Protein AF-B7PU71-F1 (afdb_monomer)

Nearest PDB structures (foldseek):
  8byq-assembly1_5  TM=9.102E-01  e=7.439E-27  Homo sapiens
  8ebu-assembly1_F  TM=8.978E-01  e=8.920E-27  Homo sapiens
  6o9m-assembly1_4  TM=8.439E-01  e=8.874E-24  Homo sapiens
  5iy6-assembly1_3  TM=9.246E-01  e=1.826E-20  Homo sapiens
  8umi-assembly1_4  TM=8.341E-01  e=2.780E-18  Saccharomyces cerevisiae

Secondary structure (DSSP, 8-state):
------EEEEEEEE----HHHHHS-TTHHHHHHHHHHHHHHHHHHH-TT-EEEEEEE-SS-EEEEESPPTT-------TTS--HHHHHHHHHHHHHHHHHHHT--TTS--PPP-HHHHHHHHHHHHHHHHHHTTTT--PEEEEEEEE-SPPPGGGHHHHHHHHHHHHHTT-EEEEEESSS--HHHHHHHHHHT--EEE-S-GGGHHHHIIIIISS-TTTTTTS-----------PPPTT-S---------TT----SS--SB-TTT-PBP---SPPPSTT-----------

Foldseek 3Di:
DPPDQAAEEEEEEELQPDVCQVPPDDCLVVLLLVLVLVLQVVLCVVHVSYHYWYWYWYLVDIGTLPPDDPPDPPVPPDPDPDDPVSVVSSCSSVVVSVVVVVPDDPPDDRGDTVVLRNLVVLLVVLVVVCVVCVPPHRHQYEYEYEDADEDDPVCLVSLVVSLVSCLVVLYAYEYEYEPDDYPSVVVSNVSSVYYYDYDPDSNCVSVCSCPRVSDPPVCCVVVPPPPPDDDDPDDDDPPDPDDADDADQDPVRDGDRDDDQADPVPRDGDDDPDDDDPPPPDPDDPDPDDD

Mean predicted aligned error: 13.44 Å

pLDDT: mean 71.97, std 18.99, range [30.05, 94.25]

Organism: Ixodes scapularis (NCBI:txid6945)

Structure (mmCIF, N/CA/C/O backbone):
data_AF-B7PU71-F1
#
_entry.id   AF-B7PU71-F1
#
loop_
_atom_site.group_PDB
_atom_site.id
_atom_site.type_symbol
_atom_site.label_atom_id
_atom_site.label_alt_id
_atom_site.label_comp_id
_atom_site.label_asym_id
_atom_site.label_entity_id
_atom_site.label_seq_id
_atom_site.pdbx_PDB_ins_code
_atom_site.Cartn_x
_atom_site.Cartn_y
_atom_site.Cartn_z
_atom_site.occupancy
_atom_site.B_iso_or_equiv
_atom_site.auth_seq_id
_atom_site.auth_comp_id
_atom_site.auth_asym_id
_atom_site.auth_atom_id
_atom_site.pdbx_PDB_model_num
ATOM 1 N N . LEU A 1 1 ? -18.606 -19.167 16.887 1.00 30.05 1 LEU A N 1
ATOM 2 C CA . LEU A 1 1 ? -18.281 -18.138 17.890 1.00 30.05 1 LEU A CA 1
ATOM 3 C C . LEU A 1 1 ? -16.761 -18.015 18.020 1.00 30.05 1 LEU A C 1
ATOM 5 O O . LEU A 1 1 ? -16.179 -18.426 19.012 1.00 30.05 1 LEU A O 1
ATOM 9 N N . ALA A 1 2 ? -16.106 -17.531 16.964 1.00 40.16 2 ALA A N 1
ATOM 10 C CA . ALA A 1 2 ? -14.749 -16.979 17.017 1.00 40.16 2 ALA A CA 1
ATOM 11 C C . ALA A 1 2 ? -14.900 -15.544 16.490 1.00 40.16 2 ALA A C 1
ATOM 13 O O . ALA A 1 2 ? -14.588 -15.238 15.340 1.00 40.16 2 ALA A O 1
ATOM 14 N N . GLU A 1 3 ? -15.593 -14.765 17.312 1.00 45.53 3 GLU A N 1
ATOM 15 C CA . GLU A 1 3 ? -16.086 -13.395 17.144 1.00 45.53 3 GLU A CA 1
ATOM 16 C C . GLU A 1 3 ? -15.257 -12.613 18.179 1.00 45.53 3 GLU A C 1
ATOM 18 O O . GLU A 1 3 ? -15.346 -12.936 19.356 1.00 45.53 3 GLU A O 1
ATOM 23 N N . ASP A 1 4 ? -14.277 -11.755 17.909 1.00 53.31 4 ASP A N 1
ATOM 24 C CA . ASP A 1 4 ? -13.972 -10.881 16.787 1.00 53.31 4 ASP A CA 1
ATOM 25 C C . ASP A 1 4 ? -12.445 -10.802 16.598 1.00 53.31 4 ASP A C 1
ATOM 27 O O . ASP A 1 4 ? -11.742 -10.081 17.310 1.00 53.31 4 ASP A O 1
ATOM 31 N N . GLU A 1 5 ? -11.887 -11.526 15.626 1.00 70.38 5 GLU A N 1
ATOM 32 C CA . GLU A 1 5 ? -10.519 -11.234 15.181 1.00 70.38 5 GLU A CA 1
ATOM 33 C C . GLU A 1 5 ? -10.564 -9.988 14.291 1.00 70.38 5 GLU A C 1
ATOM 35 O O . GLU A 1 5 ? -10.873 -10.076 13.100 1.00 70.38 5 GLU A O 1
ATOM 40 N N . GLY A 1 6 ? -10.290 -8.821 14.880 1.00 74.62 6 GLY A N 1
ATOM 41 C CA . GLY A 1 6 ? -10.111 -7.581 14.129 1.00 74.62 6 GLY A CA 1
ATOM 42 C C . GLY A 1 6 ? -9.010 -7.726 13.075 1.00 74.62 6 GLY A C 1
ATOM 43 O O . GLY A 1 6 ? -8.022 -8.441 13.271 1.00 74.62 6 GLY A O 1
ATOM 44 N N . SER A 1 7 ? -9.174 -7.049 11.942 1.00 86.69 7 SER A N 1
ATOM 45 C CA . SER A 1 7 ? -8.177 -7.007 10.871 1.00 86.69 7 SER A CA 1
ATOM 46 C C . SER A 1 7 ? -7.601 -5.604 10.703 1.00 86.69 7 SER A C 1
ATOM 48 O O . SER A 1 7 ? -8.290 -4.609 10.899 1.00 86.69 7 SER A O 1
ATOM 50 N N . LEU A 1 8 ? -6.310 -5.529 10.390 1.00 89.94 8 LEU A N 1
ATOM 51 C CA . LEU A 1 8 ? -5.602 -4.291 10.098 1.00 89.94 8 LEU A CA 1
ATOM 52 C C . LEU A 1 8 ? -5.327 -4.228 8.599 1.00 89.94 8 LEU A C 1
ATOM 54 O O . LEU A 1 8 ? -4.569 -5.046 8.072 1.00 89.94 8 LEU A O 1
ATOM 58 N N . LEU A 1 9 ? -5.905 -3.235 7.934 1.00 91.44 9 LEU A N 1
ATOM 59 C CA . LEU A 1 9 ? -5.596 -2.905 6.551 1.00 91.44 9 LEU A CA 1
ATOM 60 C C . LEU A 1 9 ? -4.663 -1.695 6.510 1.00 91.44 9 LEU A C 1
ATOM 62 O O . LEU A 1 9 ? -4.994 -0.627 7.022 1.00 91.44 9 LEU A O 1
ATOM 66 N N . VAL A 1 10 ? -3.508 -1.855 5.869 1.00 93.88 10 VAL A N 1
ATOM 67 C CA . VAL A 1 10 ? -2.616 -0.739 5.547 1.00 93.88 10 VAL A CA 1
ATOM 68 C C . VAL A 1 10 ? -2.674 -0.483 4.047 1.00 93.88 10 VAL A C 1
ATOM 70 O O . VAL A 1 10 ? -2.210 -1.309 3.265 1.00 93.88 10 VAL A O 1
ATOM 73 N N . ALA A 1 11 ? -3.253 0.641 3.638 1.00 93.19 11 ALA A N 1
ATOM 74 C CA . ALA A 1 11 ? -3.316 1.060 2.244 1.00 93.19 11 ALA A CA 1
ATOM 75 C C . ALA A 1 11 ? -2.151 2.004 1.927 1.00 93.19 11 ALA A C 1
ATOM 77 O O . ALA A 1 11 ? -1.975 3.031 2.578 1.00 93.19 11 ALA A O 1
ATOM 78 N N . ILE A 1 12 ? -1.357 1.656 0.921 1.00 92.69 12 ILE A N 1
ATOM 79 C CA . ILE A 1 12 ? -0.269 2.475 0.398 1.00 92.69 12 ILE A CA 1
ATOM 80 C C . ILE A 1 12 ? -0.724 3.040 -0.941 1.00 92.69 12 ILE A C 1
ATOM 82 O O . ILE A 1 12 ? -1.009 2.285 -1.870 1.00 92.69 12 ILE A O 1
ATOM 86 N N . ILE A 1 13 ? -0.794 4.364 -1.024 1.00 89.81 13 ILE A N 1
ATOM 87 C CA . ILE A 1 13 ? -1.211 5.102 -2.212 1.00 89.81 13 ILE A CA 1
ATOM 88 C C . ILE A 1 13 ? 0.036 5.715 -2.839 1.00 89.81 13 ILE A C 1
ATOM 90 O O . ILE A 1 13 ? 0.696 6.556 -2.233 1.00 89.81 13 ILE A O 1
ATOM 94 N N . ASP A 1 14 ? 0.365 5.289 -4.048 1.00 87.69 14 ASP A N 1
ATOM 95 C CA . ASP A 1 14 ? 1.362 5.956 -4.875 1.00 87.69 14 ASP A CA 1
ATOM 96 C C . ASP A 1 14 ? 0.772 7.255 -5.431 1.00 87.69 14 ASP A C 1
ATOM 98 O O . ASP A 1 14 ? -0.183 7.228 -6.211 1.00 87.69 14 ASP A O 1
ATOM 102 N N . THR A 1 15 ? 1.304 8.393 -4.987 1.00 80.44 15 THR A N 1
ATOM 103 C CA . THR A 1 15 ? 0.840 9.723 -5.404 1.00 80.44 15 THR A CA 1
ATOM 104 C C . THR A 1 15 ? 1.738 10.343 -6.464 1.00 80.44 15 THR A C 1
ATOM 106 O O . THR A 1 15 ? 1.575 11.522 -6.764 1.00 80.44 15 THR A O 1
ATOM 109 N N . ASN A 1 16 ? 2.702 9.596 -7.010 1.00 76.19 16 ASN A N 1
ATOM 110 C CA . ASN A 1 16 ? 3.576 10.120 -8.048 1.00 76.19 16 ASN A CA 1
ATOM 111 C C . ASN A 1 16 ? 2.740 10.515 -9.283 1.00 76.19 16 ASN A C 1
ATOM 113 O O . ASN A 1 16 ? 2.027 9.655 -9.823 1.00 76.19 16 ASN A O 1
ATOM 117 N N . PRO A 1 17 ? 2.790 11.779 -9.742 1.00 58.44 17 PRO A N 1
ATOM 118 C CA . PRO A 1 17 ? 2.075 12.208 -10.934 1.00 58.44 17 PRO A CA 1
ATOM 119 C C . PRO A 1 17 ? 2.645 11.503 -12.170 1.00 58.44 17 PRO A C 1
ATOM 121 O O . PRO A 1 17 ? 3.603 11.954 -12.794 1.00 58.44 17 PRO A O 1
ATOM 124 N N . CYS A 1 18 ? 2.048 10.382 -12.571 1.00 57.41 18 CYS A N 1
ATOM 125 C CA . CYS A 1 18 ? 2.309 9.838 -13.897 1.00 57.41 18 CYS A CA 1
ATOM 126 C C . CYS A 1 18 ? 1.692 10.798 -14.918 1.00 57.41 18 CYS A C 1
ATOM 128 O O . CYS A 1 18 ? 0.480 11.015 -14.911 1.00 57.41 18 CYS A O 1
ATOM 130 N N . ALA A 1 19 ? 2.528 11.387 -15.778 1.00 51.56 19 ALA A N 1
ATOM 131 C CA . ALA A 1 19 ? 2.114 12.336 -16.816 1.00 51.56 19 ALA A CA 1
ATOM 132 C C . ALA A 1 19 ? 0.944 11.801 -17.668 1.00 51.56 19 ALA A C 1
ATOM 134 O O . ALA A 1 19 ? 0.020 12.537 -17.992 1.00 51.56 19 ALA A O 1
ATOM 135 N N . SER A 1 20 ? 0.915 10.492 -17.915 1.00 53.19 20 SER A N 1
ATOM 136 C CA . SER A 1 20 ? -0.155 9.764 -18.605 1.00 53.19 20 SER A CA 1
ATOM 137 C C . SER A 1 20 ? -1.520 9.831 -17.907 1.00 53.19 20 SER A C 1
ATOM 139 O O . SER A 1 20 ? -2.543 9.959 -18.580 1.00 53.19 20 SER A O 1
ATOM 141 N N . LEU A 1 21 ? -1.557 9.801 -16.572 1.00 56.69 21 LEU A N 1
ATOM 142 C CA . LEU A 1 21 ? -2.793 9.840 -15.779 1.00 56.69 21 LEU A CA 1
ATOM 143 C C . LEU A 1 21 ? -3.345 11.268 -15.627 1.00 56.69 21 LEU A C 1
ATOM 145 O O . LEU A 1 21 ? -4.541 11.451 -15.404 1.00 56.69 21 LEU A O 1
ATOM 149 N N . LEU A 1 22 ? -2.471 12.271 -15.750 1.00 58.94 22 LEU A N 1
ATOM 150 C CA . LEU A 1 22 ? -2.821 13.695 -15.765 1.00 58.94 22 LEU A CA 1
ATOM 151 C C . LEU A 1 22 ? -3.279 14.167 -17.153 1.00 58.94 22 LEU A C 1
ATOM 153 O O . LEU A 1 22 ? -4.151 15.027 -17.244 1.00 58.94 22 LEU A O 1
ATOM 157 N N . GLU A 1 23 ? -2.718 13.597 -18.223 1.00 55.34 23 GLU A N 1
ATOM 158 C CA . GLU A 1 23 ? -3.045 13.951 -19.611 1.00 55.34 23 GLU A CA 1
ATOM 159 C C . GLU A 1 23 ? -4.363 13.337 -20.109 1.00 55.34 23 GLU A C 1
ATOM 161 O O . GLU A 1 23 ? -4.965 13.869 -21.041 1.00 55.34 23 GLU A O 1
ATOM 166 N N . SER A 1 24 ? -4.821 12.224 -19.522 1.00 53.72 24 SER A N 1
ATOM 167 C CA . SER A 1 24 ? -5.872 11.395 -20.129 1.00 53.72 24 SER A CA 1
ATOM 168 C C . SER A 1 24 ? -7.318 11.698 -19.719 1.00 53.72 24 SER A C 1
ATOM 170 O O . SER A 1 24 ? -8.207 11.301 -20.464 1.00 53.72 24 SER A O 1
ATOM 172 N N . ASP A 1 25 ? -7.599 12.414 -18.624 1.00 55.03 25 ASP A N 1
ATOM 173 C CA . ASP A 1 25 ? -8.925 13.018 -18.381 1.00 55.03 25 ASP A CA 1
ATOM 174 C C . ASP A 1 25 ? -8.952 13.824 -17.072 1.00 55.03 25 ASP A C 1
ATOM 176 O O . ASP A 1 25 ? -8.470 13.370 -16.027 1.00 55.03 25 ASP A O 1
ATOM 180 N N . GLN A 1 26 ? -9.609 14.988 -17.087 1.00 57.81 26 GLN A N 1
ATOM 181 C CA . GLN A 1 26 ? -9.858 15.794 -15.886 1.00 57.81 26 GLN A CA 1
ATOM 182 C C . GLN A 1 26 ? -10.796 15.031 -14.927 1.00 57.81 26 GLN A C 1
ATOM 184 O O . GLN A 1 26 ? -12.017 15.111 -15.030 1.00 57.81 26 GLN A O 1
ATOM 189 N N . GLY A 1 27 ? -10.231 14.262 -13.990 1.00 68.31 27 GLY A N 1
ATOM 190 C CA . GLY A 1 27 ? -10.983 13.616 -12.905 1.00 68.31 27 GLY A CA 1
ATOM 191 C C . GLY A 1 27 ? -10.798 12.105 -12.738 1.00 68.31 27 GLY A C 1
ATOM 192 O O . GLY A 1 27 ? -11.537 11.494 -11.969 1.00 68.31 27 GLY A O 1
ATOM 193 N N . ILE A 1 28 ? -9.831 11.468 -13.407 1.00 76.94 28 ILE A N 1
ATOM 194 C CA . ILE A 1 28 ? -9.497 10.059 -13.112 1.00 76.94 28 ILE A CA 1
ATOM 195 C C . ILE A 1 28 ? -8.973 9.927 -11.676 1.00 76.94 28 ILE A C 1
ATOM 197 O O . ILE A 1 28 ? -9.416 9.050 -10.939 1.00 76.94 28 ILE A O 1
ATOM 201 N N . VAL A 1 29 ? -8.090 10.836 -11.253 1.00 77.94 29 VAL A N 1
ATOM 202 C CA . VAL A 1 29 ? -7.512 10.833 -9.900 1.00 77.94 29 VAL A CA 1
ATOM 203 C C . VAL A 1 29 ? -8.585 11.045 -8.831 1.00 77.94 29 VAL A C 1
ATOM 205 O O . VAL A 1 29 ? -8.591 10.336 -7.831 1.00 77.94 29 VAL A O 1
ATOM 208 N N . SER A 1 30 ? -9.541 11.956 -9.035 1.00 83.12 30 SER A N 1
ATOM 209 C CA . SER A 1 30 ? -10.627 12.154 -8.064 1.00 83.12 30 SER A CA 1
ATOM 210 C C . SER A 1 30 ? -11.508 10.911 -7.944 1.00 83.12 30 SER A C 1
ATOM 212 O O . SER A 1 30 ? -11.750 10.450 -6.832 1.00 83.12 30 SER A O 1
ATOM 214 N N . LYS A 1 31 ? -11.888 10.292 -9.070 1.00 84.94 31 LYS A N 1
ATOM 215 C CA . LYS A 1 31 ? -12.634 9.021 -9.080 1.00 84.94 31 LYS A CA 1
ATOM 216 C C . LYS A 1 31 ? -11.857 7.880 -8.417 1.00 84.94 31 LYS A C 1
ATOM 218 O O . LYS A 1 31 ? -12.457 7.054 -7.733 1.00 84.94 31 LYS A O 1
ATOM 223 N N . LEU A 1 32 ? -10.535 7.836 -8.597 1.00 84.31 32 LEU A N 1
ATOM 224 C CA . LEU A 1 32 ? -9.640 6.874 -7.951 1.00 84.31 32 LEU A CA 1
ATOM 225 C C . LEU A 1 32 ? -9.662 7.043 -6.427 1.00 84.31 32 LEU A C 1
ATOM 227 O O . LEU A 1 32 ? -9.860 6.073 -5.699 1.00 84.31 32 LEU A O 1
ATOM 231 N N . LEU A 1 33 ? -9.490 8.278 -5.949 1.00 86.50 33 LEU A N 1
ATOM 232 C CA . LEU A 1 33 ? -9.499 8.604 -4.523 1.00 86.50 33 LEU A CA 1
ATOM 233 C C . LEU A 1 33 ? -10.871 8.357 -3.892 1.00 86.50 33 LEU A C 1
ATOM 235 O O . LEU A 1 33 ? -10.940 7.835 -2.780 1.00 86.50 33 LEU A O 1
ATOM 239 N N . ASP A 1 34 ? -11.957 8.663 -4.601 1.00 88.38 34 ASP A N 1
ATOM 240 C CA . ASP A 1 34 ? -13.313 8.352 -4.149 1.00 88.38 34 ASP A CA 1
ATOM 241 C C . ASP A 1 34 ? -13.520 6.831 -4.055 1.00 88.38 34 ASP A C 1
ATOM 243 O O . ASP A 1 34 ? -13.982 6.334 -3.028 1.00 88.38 34 ASP A O 1
ATOM 247 N N . ALA A 1 35 ? -13.097 6.061 -5.065 1.00 88.62 35 ALA A N 1
ATOM 248 C CA . ALA A 1 35 ? -13.170 4.599 -5.036 1.00 88.62 35 ALA A CA 1
ATOM 249 C C . ALA A 1 35 ? -12.338 3.988 -3.892 1.00 88.62 35 ALA A C 1
ATOM 251 O O . ALA A 1 35 ? -12.795 3.055 -3.228 1.00 88.62 35 ALA A O 1
ATOM 252 N N . LEU A 1 36 ? -11.145 4.525 -3.621 1.00 88.38 36 LEU A N 1
ATOM 253 C CA . LEU A 1 36 ? -10.312 4.109 -2.488 1.00 88.38 36 LEU A CA 1
ATOM 254 C C . LEU A 1 36 ? -10.945 4.455 -1.145 1.00 88.38 36 LEU A C 1
ATOM 256 O O . LEU A 1 36 ? -10.898 3.639 -0.227 1.00 88.38 36 LEU A O 1
ATOM 260 N N . SER A 1 37 ? -11.553 5.635 -1.031 1.00 90.25 37 SER A N 1
ATOM 261 C CA . SER A 1 37 ? -12.244 6.065 0.186 1.00 90.25 37 SER A CA 1
ATOM 262 C C . SER A 1 37 ? -13.418 5.133 0.485 1.00 90.25 37 SER A C 1
ATOM 264 O O . SER A 1 37 ? -13.538 4.622 1.597 1.00 90.25 37 SER A O 1
ATOM 266 N N . VAL A 1 38 ? -14.227 4.806 -0.531 1.00 90.56 38 VAL A N 1
ATOM 267 C CA . VAL A 1 38 ? -15.323 3.833 -0.406 1.00 90.56 38 VAL A CA 1
ATOM 268 C C . VAL A 1 38 ? -14.794 2.449 -0.026 1.00 90.56 38 VAL A C 1
ATOM 270 O O . VAL A 1 38 ? -15.368 1.798 0.845 1.00 90.56 38 VAL A O 1
ATOM 273 N N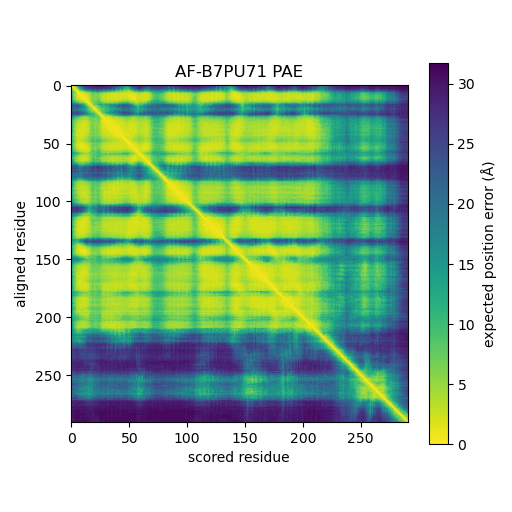 . PHE A 1 39 ? -13.682 2.003 -0.614 1.00 90.00 39 PHE A N 1
ATOM 274 C CA . PHE A 1 39 ? -13.052 0.735 -0.244 1.00 90.00 39 PHE A CA 1
ATOM 275 C C . PHE A 1 39 ? -12.588 0.722 1.223 1.00 90.00 39 PHE A C 1
ATOM 277 O O . PHE A 1 39 ? -12.898 -0.218 1.956 1.00 90.00 39 PHE A O 1
ATOM 284 N N . CYS A 1 40 ? -11.915 1.776 1.684 1.00 90.12 40 CYS A N 1
ATOM 285 C CA . CYS A 1 40 ? -11.475 1.907 3.074 1.00 90.12 40 CYS A CA 1
ATOM 286 C C . CYS A 1 40 ? -12.661 1.896 4.048 1.00 90.12 40 CYS A C 1
ATOM 288 O O . CYS A 1 40 ? -12.650 1.155 5.032 1.00 90.12 40 CYS A O 1
ATOM 290 N N . ASN A 1 41 ? -13.719 2.643 3.729 1.00 89.75 41 ASN A N 1
ATOM 291 C CA . ASN A 1 41 ? -14.946 2.668 4.521 1.00 89.75 41 ASN A CA 1
ATOM 292 C C . ASN A 1 41 ? -15.617 1.288 4.541 1.00 89.75 41 ASN A C 1
ATOM 294 O O . ASN A 1 41 ? -16.014 0.814 5.601 1.00 89.75 41 ASN A O 1
ATOM 298 N N . SER A 1 42 ? -15.661 0.589 3.403 1.00 89.06 42 SER A N 1
ATOM 299 C CA . SER A 1 42 ? -16.206 -0.771 3.334 1.00 89.06 42 SER A CA 1
ATOM 300 C C . SER A 1 42 ? -15.428 -1.755 4.212 1.00 89.06 42 SER A C 1
ATOM 302 O O . SER A 1 42 ? -16.036 -2.604 4.855 1.00 89.06 42 SER A O 1
ATOM 304 N N . HIS A 1 43 ? -14.101 -1.614 4.311 1.00 87.81 43 HIS A N 1
ATOM 305 C CA . HIS A 1 43 ? -13.283 -2.442 5.195 1.00 87.81 43 HIS A CA 1
ATOM 306 C C . HIS A 1 43 ? -13.611 -2.197 6.672 1.00 87.81 43 HIS A C 1
ATOM 308 O O . HIS A 1 43 ? -13.757 -3.151 7.437 1.00 87.81 43 HIS A O 1
ATOM 314 N N . LEU A 1 44 ? -13.773 -0.934 7.068 1.00 87.62 44 LEU A N 1
ATOM 315 C CA . LEU A 1 44 ? -14.178 -0.572 8.426 1.00 87.62 44 LEU A CA 1
ATOM 316 C C . LEU A 1 44 ? -15.603 -1.056 8.755 1.00 87.62 44 LEU A C 1
ATOM 318 O O . LEU A 1 44 ? -15.861 -1.463 9.882 1.00 87.62 44 LEU A O 1
ATOM 322 N N . MET A 1 45 ? -16.508 -1.094 7.770 1.00 86.75 45 MET A N 1
ATOM 323 C CA . MET A 1 45 ? -17.872 -1.617 7.942 1.00 86.75 45 MET A CA 1
ATOM 324 C C . MET A 1 45 ? -17.933 -3.133 8.190 1.00 86.75 45 MET A C 1
ATOM 326 O O . MET A 1 45 ? -18.924 -3.611 8.736 1.00 86.75 45 MET A 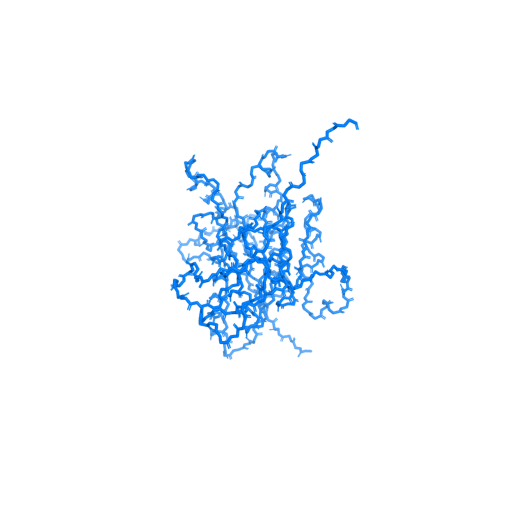O 1
ATOM 330 N N . LEU A 1 46 ? -16.917 -3.907 7.788 1.00 84.50 46 LEU A N 1
ATOM 331 C CA . LEU A 1 46 ? -16.951 -5.371 7.917 1.00 84.50 46 LEU A CA 1
ATOM 332 C C . LEU A 1 46 ? -16.891 -5.856 9.368 1.00 84.50 46 LEU A C 1
ATOM 334 O O . LEU A 1 46 ? -17.473 -6.892 9.683 1.00 84.50 46 LEU A O 1
ATOM 338 N N . ASN A 1 47 ? -16.135 -5.172 10.225 1.00 83.69 47 ASN A N 1
ATOM 339 C CA . ASN A 1 47 ? -16.003 -5.528 11.632 1.00 83.69 47 ASN A CA 1
ATOM 340 C C . ASN A 1 47 ? -15.644 -4.268 12.443 1.00 83.69 47 ASN A C 1
ATOM 342 O O . ASN A 1 47 ? -14.691 -3.582 12.069 1.00 83.69 47 ASN A O 1
ATOM 346 N N . PRO A 1 48 ? -16.336 -3.976 13.562 1.00 82.44 48 PRO A N 1
ATOM 347 C CA . PRO A 1 48 ? -16.018 -2.834 14.426 1.00 82.44 48 PRO A CA 1
ATOM 348 C C . PRO A 1 48 ? -14.594 -2.861 15.008 1.00 82.44 48 PRO A C 1
ATOM 350 O O . PRO A 1 48 ? -14.062 -1.817 15.371 1.00 82.44 48 PRO A O 1
ATOM 353 N N . CYS A 1 49 ? -13.952 -4.030 15.094 1.00 84.56 49 CYS A N 1
ATOM 354 C CA . CYS A 1 49 ? -12.565 -4.163 15.544 1.00 84.56 49 CYS A CA 1
ATOM 355 C C . CYS A 1 49 ? -11.527 -3.950 14.427 1.00 84.56 49 CYS A C 1
ATOM 357 O O . CYS A 1 49 ? -10.326 -4.102 14.680 1.00 84.56 49 CYS A O 1
ATOM 359 N N . ASN A 1 50 ? -11.953 -3.640 13.196 1.00 87.06 50 ASN A N 1
ATOM 360 C CA . ASN A 1 50 ? -11.031 -3.381 12.098 1.00 87.06 50 ASN A CA 1
ATOM 361 C C . ASN A 1 50 ? -10.308 -2.049 12.278 1.00 87.06 50 ASN A C 1
ATOM 363 O O . ASN A 1 50 ? -10.886 -1.039 12.674 1.00 87.06 50 ASN A O 1
ATOM 367 N N . LYS A 1 51 ? -9.019 -2.054 11.950 1.00 89.06 51 LYS A N 1
ATOM 368 C CA . LYS A 1 51 ? -8.155 -0.878 11.977 1.00 89.06 51 LYS A CA 1
ATOM 369 C C . LYS A 1 51 ? -7.693 -0.564 10.562 1.00 89.06 51 LYS A C 1
ATOM 371 O O . LYS A 1 51 ? -7.450 -1.464 9.759 1.00 89.06 51 LYS A O 1
ATOM 376 N N . LEU A 1 52 ? -7.522 0.720 10.285 1.00 91.56 52 LEU A N 1
ATOM 377 C CA . LEU A 1 52 ? -7.062 1.221 8.999 1.00 91.56 52 LEU A CA 1
ATOM 378 C C . LEU A 1 52 ? -5.835 2.107 9.206 1.00 91.56 52 LEU A C 1
ATOM 380 O O . LEU A 1 52 ? -5.789 2.905 10.138 1.00 91.56 52 LEU A O 1
ATOM 384 N N . ALA A 1 53 ? -4.863 1.994 8.310 1.00 93.25 53 ALA A N 1
ATOM 385 C CA . ALA A 1 53 ? -3.812 2.985 8.144 1.00 93.25 53 ALA A CA 1
ATOM 386 C C . ALA A 1 53 ? -3.622 3.284 6.661 1.00 93.25 53 ALA A C 1
ATOM 388 O O . ALA A 1 53 ? -3.678 2.382 5.827 1.00 93.25 53 ALA A O 1
ATOM 389 N N . ILE A 1 54 ? -3.401 4.552 6.336 1.00 93.25 54 ILE A N 1
ATOM 390 C CA . ILE A 1 54 ? -3.213 5.021 4.967 1.00 93.25 54 ILE A CA 1
ATOM 391 C C . ILE A 1 54 ? -1.885 5.758 4.906 1.00 93.25 54 ILE A C 1
ATOM 393 O O . ILE A 1 54 ? -1.647 6.711 5.648 1.00 93.25 54 ILE A O 1
ATOM 397 N N . ILE A 1 55 ? -1.022 5.307 4.007 1.00 93.00 55 ILE A N 1
ATOM 398 C CA . ILE A 1 55 ? 0.296 5.873 3.754 1.00 93.00 55 ILE A CA 1
ATOM 399 C C . ILE A 1 55 ? 0.302 6.350 2.311 1.00 93.00 55 ILE A C 1
ATOM 401 O O . ILE A 1 55 ? -0.048 5.590 1.413 1.00 93.00 55 ILE A O 1
ATOM 405 N N . ALA A 1 56 ? 0.730 7.580 2.075 1.00 90.38 56 ALA A N 1
ATOM 406 C CA . ALA A 1 56 ? 1.044 8.022 0.730 1.00 90.38 56 ALA A CA 1
ATOM 407 C C . ALA A 1 56 ? 2.544 7.949 0.481 1.00 90.38 56 ALA A C 1
ATOM 409 O O . ALA A 1 56 ? 3.359 8.277 1.347 1.00 90.38 56 ALA A O 1
ATOM 410 N N . SER A 1 57 ? 2.896 7.504 -0.718 1.00 88.19 57 SER A N 1
ATOM 411 C CA . SER A 1 57 ? 4.262 7.460 -1.204 1.00 88.19 57 SER A CA 1
ATOM 412 C C . SER A 1 57 ? 4.408 8.448 -2.349 1.00 88.19 57 SER A C 1
ATOM 414 O O . SER A 1 57 ? 3.821 8.273 -3.414 1.00 88.19 57 SER A O 1
ATOM 416 N N . HIS A 1 58 ? 5.195 9.488 -2.097 1.00 85.50 58 HIS A N 1
ATOM 417 C CA . HIS A 1 58 ? 5.616 10.469 -3.078 1.00 85.50 58 HIS A CA 1
ATOM 418 C C . HIS A 1 58 ? 7.101 10.267 -3.422 1.00 85.50 58 HIS A C 1
ATOM 420 O O . HIS A 1 58 ? 7.848 9.620 -2.680 1.00 85.50 58 HIS A O 1
ATOM 426 N N . SER A 1 59 ? 7.554 10.856 -4.527 1.00 79.81 59 SER A N 1
ATOM 427 C CA . SER A 1 59 ? 8.942 10.792 -5.009 1.00 79.81 59 SER A CA 1
ATOM 428 C C . SER A 1 59 ? 9.970 11.279 -3.980 1.00 79.81 59 SER A C 1
ATOM 430 O O . SER A 1 59 ? 11.087 10.772 -3.924 1.00 79.81 59 SER A O 1
ATOM 432 N N . HIS A 1 60 ? 9.584 12.229 -3.124 1.00 77.06 60 HIS A N 1
ATOM 433 C CA . HIS A 1 60 ? 10.473 12.835 -2.124 1.00 77.06 60 HIS A CA 1
ATOM 434 C C . HIS A 1 60 ? 10.204 12.387 -0.685 1.00 77.06 60 HIS A C 1
ATOM 436 O O . HIS A 1 60 ? 11.096 12.461 0.159 1.00 77.06 60 HIS A O 1
ATOM 442 N N . LYS A 1 61 ? 8.985 11.930 -0.374 1.00 83.69 61 LYS A N 1
ATOM 443 C CA . LYS A 1 61 ? 8.585 11.573 0.993 1.00 83.69 61 LYS A CA 1
ATOM 444 C C . LYS A 1 61 ? 7.508 10.495 0.996 1.00 83.69 61 LYS A C 1
ATOM 446 O O . LYS A 1 61 ? 6.639 10.474 0.135 1.00 83.69 61 LYS A O 1
ATOM 451 N N . SER A 1 62 ? 7.551 9.613 1.990 1.00 87.88 62 SER A N 1
ATOM 452 C CA . SER A 1 62 ? 6.440 8.712 2.312 1.00 87.88 62 SER A CA 1
ATOM 453 C C . SER A 1 62 ? 5.879 9.113 3.672 1.00 87.88 62 SER A C 1
ATOM 455 O O . SER A 1 62 ? 6.624 9.131 4.652 1.00 87.88 62 SER A O 1
ATOM 457 N N . THR A 1 63 ? 4.600 9.474 3.731 1.00 89.56 63 THR A N 1
ATOM 458 C CA . THR A 1 63 ? 3.958 10.033 4.929 1.00 89.56 63 THR A CA 1
ATOM 459 C C . THR A 1 63 ? 2.669 9.290 5.260 1.00 89.56 63 THR A C 1
ATOM 461 O O . THR A 1 63 ? 1.982 8.766 4.384 1.00 89.56 63 THR A O 1
ATOM 464 N N . PHE A 1 64 ? 2.333 9.232 6.548 1.00 91.12 64 PHE A N 1
ATOM 465 C CA . PHE A 1 64 ? 1.030 8.742 6.985 1.00 91.12 64 PHE A CA 1
ATOM 466 C C . PHE A 1 64 ? -0.022 9.814 6.708 1.00 91.12 64 PHE A C 1
ATOM 468 O O . PHE A 1 64 ? 0.101 10.936 7.191 1.00 91.12 64 PHE A O 1
ATOM 475 N N . ILE A 1 65 ? -1.047 9.455 5.940 1.00 88.88 65 ILE A N 1
ATOM 476 C CA . ILE A 1 65 ? -2.259 10.264 5.782 1.00 88.88 65 ILE A CA 1
ATOM 477 C C . ILE A 1 65 ? -3.218 9.982 6.944 1.00 88.88 65 ILE A C 1
ATOM 479 O O . ILE A 1 65 ? -3.847 10.889 7.484 1.00 88.88 65 ILE A O 1
ATOM 483 N N . TYR A 1 66 ? -3.317 8.709 7.330 1.00 89.12 66 TYR A N 1
ATOM 484 C CA . TYR A 1 66 ? -4.157 8.245 8.425 1.00 89.12 66 TYR A CA 1
ATOM 485 C C . TYR A 1 66 ? -3.438 7.123 9.186 1.00 89.12 66 TYR A C 1
ATOM 487 O O . TYR A 1 66 ? -2.870 6.233 8.543 1.00 89.12 66 TYR A O 1
ATOM 495 N N . PRO A 1 67 ? -3.462 7.100 10.528 1.00 83.69 67 PRO A N 1
ATOM 496 C CA . PRO A 1 67 ? -4.076 8.071 11.442 1.00 83.69 67 PRO A CA 1
ATOM 497 C C . PRO A 1 67 ? -3.284 9.388 11.531 1.00 83.69 67 PRO A C 1
ATOM 499 O O . PRO A 1 67 ? -2.052 9.374 11.504 1.00 83.69 67 PRO A O 1
ATOM 502 N N . LYS A 1 68 ? -3.981 10.526 11.664 1.00 76.56 68 LYS A N 1
ATOM 503 C CA . LYS A 1 68 ? -3.331 11.819 11.933 1.00 76.56 68 LYS A CA 1
ATOM 504 C C . LYS A 1 68 ? -2.814 11.847 13.387 1.00 76.56 68 LYS A C 1
ATOM 506 O O . LYS A 1 68 ? -3.494 11.333 14.278 1.00 76.56 68 LYS A O 1
ATOM 511 N N . PRO A 1 69 ? -1.627 12.421 13.664 1.00 69.25 69 PRO A N 1
ATOM 512 C CA . PRO A 1 69 ? -1.207 12.722 15.035 1.00 69.25 69 PRO A CA 1
ATOM 513 C C . PRO A 1 69 ? -2.268 13.602 15.721 1.00 69.25 69 PRO A C 1
ATOM 515 O O . PRO A 1 69 ? -2.831 14.477 15.069 1.00 69.25 69 PRO A O 1
ATOM 518 N N . GLN A 1 70 ? -2.548 13.353 17.006 1.00 53.19 70 GLN A N 1
ATOM 519 C CA . GLN A 1 70 ? -3.714 13.812 17.796 1.00 53.19 70 GLN A CA 1
ATOM 520 C C . GLN A 1 70 ? -3.936 15.343 17.953 1.00 53.19 70 GLN A C 1
ATOM 522 O O . GLN A 1 70 ? -4.624 15.765 18.874 1.00 53.19 70 GLN A O 1
ATOM 527 N N . GLU A 1 71 ? -3.407 16.200 17.082 1.00 50.97 71 GLU A N 1
ATOM 528 C CA . GLU A 1 71 ? -3.485 17.665 17.223 1.00 50.97 71 GLU A CA 1
ATOM 529 C C . GLU A 1 71 ? -4.573 18.329 16.357 1.00 50.97 71 GLU A C 1
ATOM 531 O O . GLU A 1 71 ? -4.752 19.541 16.420 1.00 50.97 71 GLU A O 1
ATOM 536 N N . SER A 1 72 ? -5.332 17.566 15.562 1.00 48.88 72 SER A N 1
ATOM 537 C CA . SER A 1 72 ? -6.342 18.119 14.641 1.00 48.88 72 SER A CA 1
ATOM 538 C C . SER A 1 72 ? -7.670 17.361 14.658 1.00 48.88 72 SER A C 1
ATOM 540 O O . SER A 1 72 ? -8.217 17.022 13.613 1.00 48.88 72 SER A O 1
ATOM 542 N N . SER A 1 73 ? -8.236 17.117 15.842 1.00 49.00 73 SER A N 1
ATOM 543 C CA . SER A 1 73 ? -9.675 16.854 15.942 1.00 49.00 73 SER A CA 1
ATOM 544 C C . SER A 1 73 ? -10.421 18.173 15.720 1.00 49.00 73 SER A C 1
ATOM 546 O O . SER A 1 73 ? -10.867 18.826 16.661 1.00 49.00 73 SER A O 1
ATOM 548 N N . SER A 1 74 ? -10.501 18.628 14.469 1.00 51.78 74 SER A N 1
ATOM 549 C CA . SER A 1 74 ? -11.555 19.565 14.101 1.00 51.78 74 SER A CA 1
ATOM 550 C C . SER A 1 74 ? -12.867 18.811 14.274 1.00 51.78 74 SER A C 1
ATOM 552 O O . SER A 1 74 ? -13.104 17.858 13.526 1.00 51.78 74 SER A O 1
ATOM 554 N N . ASP A 1 75 ? -13.669 19.205 15.266 1.00 46.88 75 ASP A N 1
ATOM 555 C CA . ASP A 1 75 ? -15.024 18.706 15.517 1.00 46.88 75 ASP A CA 1
ATOM 556 C C . ASP A 1 75 ? -15.869 18.905 14.253 1.00 46.88 75 ASP A C 1
ATOM 558 O O . ASP A 1 75 ? -16.535 19.922 14.048 1.00 46.88 75 ASP A O 1
ATOM 562 N N . THR A 1 76 ? -15.770 17.951 13.335 1.00 55.72 76 THR A N 1
ATOM 563 C CA . THR A 1 76 ? -16.475 17.987 12.064 1.00 55.72 76 THR A CA 1
ATOM 564 C C . THR A 1 76 ? -17.815 17.342 12.344 1.00 55.72 76 THR A C 1
ATOM 566 O O . THR A 1 76 ? -17.985 16.139 12.178 1.00 55.72 76 THR A O 1
ATOM 569 N N . TYR A 1 77 ? -18.751 18.137 12.863 1.00 55.53 77 TYR A N 1
ATOM 570 C CA . TYR A 1 77 ? -20.117 17.684 13.089 1.00 55.53 77 TYR A CA 1
ATOM 571 C C . TYR A 1 77 ? -20.683 17.134 11.778 1.00 55.53 77 TYR A C 1
ATOM 573 O O . TYR A 1 77 ? -20.715 17.824 10.755 1.00 55.53 77 TYR A O 1
ATOM 581 N N . SER A 1 78 ? -21.106 15.872 11.804 1.00 55.22 78 SER A N 1
ATOM 582 C CA . SER A 1 78 ? -21.676 15.206 10.638 1.00 55.22 78 SER A CA 1
ATOM 583 C C . SER A 1 78 ? -22.992 15.873 10.254 1.00 55.22 78 SER A C 1
ATOM 585 O O . SER A 1 78 ? -23.978 15.787 10.978 1.00 55.22 78 SER A O 1
ATOM 587 N N . VAL A 1 79 ? -23.015 16.518 9.089 1.00 60.94 79 VAL A N 1
ATOM 588 C CA . VAL A 1 79 ? -24.201 17.220 8.566 1.00 60.94 79 VAL A CA 1
ATOM 589 C C . VAL A 1 79 ? -25.303 16.237 8.124 1.00 60.94 79 VAL A C 1
ATOM 591 O O . VAL A 1 79 ? -26.444 16.647 7.951 1.00 60.94 79 VAL A O 1
ATOM 594 N N . ASP A 1 80 ? -24.995 14.938 7.992 1.00 63.75 80 ASP A N 1
ATOM 595 C CA . ASP A 1 80 ? -25.778 14.038 7.129 1.00 63.75 80 ASP A CA 1
ATOM 596 C C . ASP A 1 80 ? -26.062 12.631 7.708 1.00 63.75 80 ASP A C 1
ATOM 598 O O . ASP A 1 80 ? -26.366 11.697 6.970 1.00 63.75 80 ASP A O 1
ATOM 602 N N . GLY A 1 81 ? -25.916 12.425 9.025 1.00 65.75 81 GLY A N 1
ATOM 603 C CA . GLY A 1 81 ? -26.149 11.113 9.665 1.00 65.75 81 GLY A CA 1
ATOM 604 C C . GLY A 1 81 ? -25.181 9.996 9.235 1.00 65.75 81 GLY A C 1
ATOM 605 O O . GLY A 1 81 ? -25.355 8.836 9.610 1.00 65.75 81 GLY A O 1
ATOM 606 N N . GLN A 1 82 ? -24.157 10.339 8.452 1.00 67.69 82 GLN A N 1
ATOM 607 C CA . GLN A 1 82 ? -23.057 9.456 8.086 1.00 67.69 82 GLN A CA 1
ATOM 608 C C . GLN A 1 82 ? -22.142 9.230 9.295 1.00 67.69 82 GLN A C 1
ATOM 610 O O . GLN A 1 82 ? -22.003 10.092 10.160 1.00 67.69 82 GLN A O 1
ATOM 615 N N . TYR A 1 83 ? -21.520 8.055 9.357 1.00 76.81 83 TYR A N 1
ATOM 616 C CA . TYR A 1 83 ? -20.614 7.701 10.444 1.00 76.81 83 TYR A CA 1
ATOM 617 C C . TYR A 1 83 ? -19.367 8.597 10.414 1.00 76.81 83 TYR A C 1
ATOM 619 O O . TYR A 1 83 ? -18.655 8.631 9.410 1.00 76.81 83 TYR A O 1
ATOM 627 N N . GLU A 1 84 ? -19.101 9.304 11.515 1.00 81.00 84 GLU A N 1
ATOM 628 C CA . GLU A 1 84 ? -18.058 10.340 11.622 1.00 81.00 84 GLU A CA 1
ATOM 629 C C . GLU A 1 84 ? -16.679 9.853 11.164 1.00 81.00 84 GLU A C 1
ATOM 631 O O . GLU A 1 84 ? -16.001 10.545 10.404 1.00 81.00 84 GLU A O 1
ATOM 636 N N . LEU A 1 85 ? -16.310 8.619 11.525 1.00 82.06 85 LEU A N 1
ATOM 637 C CA . LEU A 1 85 ? -15.027 8.031 11.134 1.00 82.06 85 LEU A CA 1
ATOM 638 C C . LEU A 1 85 ? -14.876 7.900 9.609 1.00 82.06 85 LEU A C 1
ATOM 640 O O . LEU A 1 85 ? -13.770 8.023 9.092 1.00 82.06 85 LEU A O 1
ATOM 644 N N . PHE A 1 86 ? -15.961 7.678 8.860 1.00 85.31 86 PHE A N 1
ATOM 645 C CA . PHE A 1 86 ? -15.890 7.569 7.396 1.00 85.31 86 PHE A CA 1
ATOM 646 C C . PHE A 1 86 ? -15.678 8.928 6.736 1.00 85.31 86 PHE A C 1
ATOM 648 O O . PHE A 1 86 ? -14.919 9.037 5.767 1.00 85.31 86 PHE A O 1
ATOM 655 N N . THR A 1 87 ? -16.319 9.967 7.271 1.00 85.31 87 THR A N 1
ATOM 656 C CA . THR A 1 87 ? -16.114 11.347 6.825 1.00 85.31 87 THR A CA 1
ATOM 657 C C . THR A 1 87 ? -14.690 11.794 7.133 1.00 85.31 87 THR A C 1
ATOM 659 O O . THR A 1 87 ? -14.029 12.351 6.259 1.00 85.31 87 THR A O 1
ATOM 662 N N . GLU A 1 88 ? -14.182 11.472 8.326 1.00 86.31 88 GLU A N 1
ATOM 663 C CA . GLU A 1 88 ? -12.809 11.775 8.732 1.00 86.31 88 GLU A CA 1
ATOM 664 C C . GLU A 1 88 ? -11.784 11.086 7.822 1.00 86.31 88 GLU A C 1
ATOM 666 O O . GLU A 1 88 ? -10.884 11.744 7.303 1.00 86.31 88 GLU A O 1
ATOM 671 N N . VAL A 1 89 ? -11.940 9.783 7.559 1.00 87.56 89 VAL A N 1
ATOM 672 C CA . VAL A 1 89 ? -11.040 9.031 6.668 1.00 87.56 89 VAL A CA 1
ATOM 673 C C . VAL A 1 89 ? -11.079 9.594 5.245 1.00 87.56 89 VAL A C 1
ATOM 675 O O . VAL A 1 89 ? -10.031 9.801 4.633 1.00 87.56 89 VAL A O 1
ATOM 678 N N . THR A 1 90 ? -12.269 9.889 4.719 1.00 88.50 90 THR A N 1
ATOM 679 C CA . THR A 1 90 ? -12.427 10.437 3.361 1.00 88.50 90 THR A CA 1
ATOM 680 C C . THR A 1 90 ? -11.820 11.838 3.247 1.00 88.50 90 THR A C 1
ATOM 682 O O . THR A 1 90 ? -11.135 12.138 2.267 1.00 88.50 90 THR A O 1
ATOM 685 N N . GLY A 1 91 ? -12.033 12.685 4.258 1.00 87.62 91 GLY A N 1
ATOM 686 C CA . GLY A 1 91 ? -11.413 14.005 4.359 1.00 87.62 91 GLY A CA 1
ATOM 687 C C . GLY A 1 91 ? -9.893 13.901 4.445 1.00 87.62 91 GLY A C 1
ATOM 688 O O . GLY A 1 91 ? -9.190 14.525 3.656 1.00 87.62 91 GLY A O 1
ATOM 689 N N . ALA A 1 92 ? -9.376 13.019 5.306 1.00 88.06 92 ALA A N 1
ATOM 690 C CA . ALA A 1 92 ? -7.945 12.789 5.461 1.00 88.06 92 ALA A CA 1
ATOM 691 C C . ALA A 1 92 ? -7.279 12.351 4.148 1.00 88.06 92 ALA A C 1
ATOM 693 O O . ALA A 1 92 ? -6.236 12.898 3.805 1.00 88.06 92 ALA A O 1
ATOM 694 N N . ILE A 1 93 ? -7.883 11.429 3.386 1.00 88.31 93 ILE A N 1
ATOM 695 C CA . ILE A 1 93 ? -7.366 11.005 2.071 1.00 88.31 93 ILE A CA 1
ATOM 696 C C . ILE A 1 93 ? -7.269 12.192 1.111 1.00 88.31 93 ILE A C 1
ATOM 698 O O . ILE A 1 93 ? -6.223 12.401 0.494 1.00 88.31 93 ILE A O 1
ATOM 702 N N . LYS A 1 94 ? -8.345 12.974 0.983 1.00 87.00 94 LYS A N 1
ATOM 703 C CA . LYS A 1 94 ? -8.405 14.101 0.042 1.00 87.00 94 LYS A CA 1
ATOM 704 C C . LYS A 1 94 ? -7.437 15.214 0.430 1.00 87.00 94 LYS A C 1
ATOM 706 O O . LYS A 1 94 ? -6.691 15.685 -0.426 1.00 87.00 94 LYS A O 1
ATOM 711 N N . ASP A 1 95 ? -7.408 15.584 1.705 1.00 87.56 95 ASP A N 1
ATOM 712 C CA . ASP A 1 95 ? -6.517 16.620 2.226 1.00 87.56 95 ASP A CA 1
ATOM 713 C C . ASP A 1 95 ? -5.054 16.190 2.149 1.00 87.56 95 ASP A C 1
ATOM 715 O O . ASP A 1 95 ? -4.214 16.963 1.697 1.00 87.56 95 ASP A O 1
ATOM 719 N N . GLY A 1 96 ? -4.754 14.942 2.520 1.00 84.44 96 GLY A N 1
ATOM 720 C CA . GLY A 1 96 ? -3.400 14.399 2.494 1.00 84.44 96 GLY A CA 1
ATOM 721 C C . GLY A 1 96 ? -2.829 14.359 1.081 1.00 84.44 96 GLY A C 1
ATOM 722 O O . GLY A 1 96 ? -1.713 14.812 0.855 1.00 84.44 96 GLY A O 1
ATOM 723 N N . VAL A 1 97 ? -3.602 13.892 0.096 1.00 83.69 97 VAL A N 1
ATOM 724 C CA . VAL A 1 97 ? -3.150 13.911 -1.305 1.00 83.69 97 VAL A CA 1
ATOM 725 C C . VAL A 1 97 ? -3.029 15.343 -1.825 1.00 83.69 97 VAL A C 1
ATOM 727 O O . VAL A 1 97 ? -2.061 15.656 -2.514 1.00 83.69 97 VAL A O 1
ATOM 730 N N . LYS A 1 98 ? -3.955 16.238 -1.464 1.00 83.69 98 LYS A N 1
ATOM 731 C CA . LYS A 1 98 ? -3.884 17.653 -1.848 1.00 83.69 98 LYS A CA 1
ATOM 732 C C . LYS A 1 98 ? -2.628 18.330 -1.299 1.00 83.69 98 LYS A C 1
ATOM 734 O O . LYS A 1 98 ? -1.961 19.039 -2.043 1.00 83.69 98 LYS A O 1
ATOM 739 N N . GLU A 1 99 ? -2.280 18.101 -0.036 1.00 85.25 99 GLU A N 1
ATOM 740 C CA . GLU A 1 99 ? -1.060 18.634 0.579 1.00 85.25 99 GLU A CA 1
ATOM 741 C C . GLU A 1 99 ? 0.199 18.109 -0.120 1.00 85.25 99 GLU A C 1
ATOM 743 O O . GLU A 1 99 ? 1.129 18.868 -0.379 1.00 85.25 99 GLU A O 1
ATOM 748 N N . LEU A 1 100 ? 0.216 16.822 -0.478 1.00 80.50 100 LEU A N 1
ATOM 749 C CA . LEU A 1 100 ? 1.339 16.213 -1.188 1.00 80.50 100 LEU A CA 1
ATOM 750 C C . LEU A 1 100 ? 1.544 16.811 -2.576 1.00 80.50 100 LEU A C 1
ATOM 752 O O . LEU A 1 100 ? 2.675 17.153 -2.908 1.00 80.50 100 LEU A O 1
ATOM 756 N N . VAL A 1 101 ? 0.460 16.990 -3.333 1.00 78.38 101 VAL A N 1
ATOM 757 C CA . VAL A 1 101 ? 0.492 17.610 -4.664 1.00 78.38 101 VAL A CA 1
ATOM 758 C C . VAL A 1 101 ? 0.891 19.085 -4.582 1.00 78.38 101 VAL A C 1
ATOM 760 O O . VAL A 1 101 ? 1.637 19.559 -5.426 1.00 78.38 101 VAL A O 1
ATOM 763 N N . LEU A 1 102 ? 0.431 19.818 -3.562 1.00 80.69 102 LEU A N 1
ATOM 764 C CA . LEU A 1 102 ? 0.811 21.222 -3.362 1.00 80.69 102 LEU A CA 1
ATOM 765 C C . LEU A 1 102 ? 2.259 21.388 -2.893 1.00 80.69 102 LEU A C 1
ATOM 767 O O . LEU A 1 102 ? 2.861 22.419 -3.162 1.00 80.69 102 LEU A O 1
ATOM 771 N N . SER A 1 103 ? 2.809 20.401 -2.182 1.00 76.81 103 SER A N 1
ATOM 772 C CA . SER A 1 103 ? 4.211 20.415 -1.748 1.00 76.81 103 SER A CA 1
ATOM 773 C C . SER A 1 103 ? 5.206 20.090 -2.863 1.00 76.81 103 SER A C 1
ATOM 775 O O . SER A 1 103 ? 6.412 20.111 -2.620 1.00 76.81 103 SER A O 1
ATOM 777 N N . ASP A 1 104 ? 4.706 19.756 -4.050 1.00 72.06 104 ASP A N 1
ATOM 778 C CA . ASP A 1 104 ? 5.513 19.411 -5.207 1.00 72.06 104 ASP A CA 1
ATOM 779 C C . ASP A 1 104 ? 5.862 20.683 -5.994 1.00 72.06 104 ASP A C 1
ATOM 781 O O . ASP A 1 104 ? 5.182 21.076 -6.942 1.00 72.06 104 ASP A O 1
ATOM 785 N N . ASP A 1 105 ? 6.923 21.369 -5.560 1.00 58.97 105 ASP A N 1
ATOM 786 C CA . ASP A 1 105 ? 7.489 22.485 -6.316 1.00 58.97 105 ASP A CA 1
ATOM 787 C C . ASP A 1 105 ? 8.135 21.949 -7.606 1.00 58.97 105 ASP A C 1
ATOM 789 O O . ASP A 1 105 ? 8.990 21.057 -7.600 1.00 58.97 105 ASP A O 1
ATOM 793 N N . SER A 1 106 ? 7.697 22.514 -8.728 1.00 53.75 106 SER A N 1
ATOM 794 C CA . SER A 1 106 ? 7.832 22.064 -10.120 1.00 53.75 106 SER A CA 1
ATOM 795 C C . SER A 1 106 ? 9.254 22.006 -10.718 1.00 53.75 106 SER A C 1
ATOM 797 O O . SER A 1 106 ? 9.413 22.162 -11.928 1.00 53.75 106 SER A O 1
ATOM 799 N N . GLU A 1 107 ? 10.298 21.786 -9.918 1.00 50.56 107 GLU A N 1
ATOM 800 C CA . GLU A 1 107 ? 11.697 21.700 -10.383 1.00 50.56 107 GLU A CA 1
ATOM 801 C C . GLU A 1 107 ? 12.349 20.323 -10.170 1.00 50.56 107 GLU A C 1
ATOM 803 O O . GLU A 1 107 ? 13.429 20.049 -10.701 1.00 50.56 107 GLU A O 1
ATOM 808 N N . SER A 1 108 ? 11.681 19.405 -9.470 1.00 48.91 108 SER A N 1
ATOM 809 C CA . SER A 1 108 ? 12.181 18.043 -9.282 1.00 48.91 108 SER A CA 1
ATOM 810 C C . SER A 1 108 ? 11.729 17.148 -10.432 1.00 48.91 108 SER A C 1
ATOM 812 O O . SER A 1 108 ? 10.582 16.714 -10.485 1.00 48.91 108 SER A O 1
ATOM 814 N N . ALA A 1 109 ? 12.633 16.867 -11.374 1.00 50.66 109 ALA A N 1
ATOM 815 C CA . ALA A 1 109 ? 12.420 15.883 -12.435 1.00 50.66 109 ALA A CA 1
ATOM 816 C C . ALA A 1 109 ? 11.779 14.604 -11.872 1.00 50.66 109 ALA A C 1
ATOM 818 O O . ALA A 1 109 ? 12.326 14.049 -10.921 1.00 50.66 109 ALA A O 1
ATOM 819 N N . ALA A 1 110 ? 10.655 14.180 -12.471 1.00 56.56 110 ALA A N 1
ATOM 820 C CA . ALA A 1 110 ? 9.851 12.995 -12.151 1.00 56.56 110 ALA A CA 1
ATOM 821 C C . ALA A 1 110 ? 10.644 11.913 -11.401 1.00 56.56 110 ALA A C 1
ATOM 823 O O . ALA A 1 110 ? 11.277 11.040 -12.003 1.00 56.56 110 ALA A O 1
ATOM 824 N N . GLY A 1 111 ? 10.660 12.032 -10.073 1.00 61.69 111 GLY A N 1
ATOM 825 C CA . GLY A 1 111 ? 11.399 11.120 -9.222 1.00 61.69 111 GLY A CA 1
ATOM 826 C C . GLY A 1 111 ? 10.730 9.752 -9.233 1.00 61.69 111 GLY A C 1
ATOM 827 O O . GLY A 1 111 ? 9.525 9.614 -9.445 1.00 61.69 111 GLY A O 1
ATOM 828 N N . GLU A 1 112 ? 11.524 8.711 -9.030 1.00 72.88 112 GLU A N 1
ATOM 829 C CA . GLU A 1 112 ? 10.984 7.372 -8.830 1.00 72.88 112 GLU A CA 1
ATOM 830 C C . GLU A 1 112 ? 10.173 7.358 -7.526 1.00 72.88 112 GLU A C 1
ATOM 832 O O . GLU A 1 112 ? 10.625 7.882 -6.506 1.00 72.88 112 GLU A O 1
ATOM 837 N N . SER A 1 113 ? 8.988 6.741 -7.531 1.00 76.50 113 SER A N 1
ATOM 838 C CA . SER A 1 113 ? 8.173 6.632 -6.317 1.00 76.50 113 SER A CA 1
ATOM 839 C C . SER A 1 113 ? 8.954 5.888 -5.229 1.00 76.50 113 SER A C 1
ATOM 841 O O . SER A 1 113 ? 9.497 4.809 -5.487 1.00 76.50 113 SER A O 1
ATOM 843 N N . LEU A 1 114 ? 8.978 6.400 -3.999 1.00 83.00 114 LEU A N 1
ATOM 844 C CA . LEU A 1 114 ? 9.625 5.738 -2.860 1.00 83.00 114 LEU A CA 1
ATOM 845 C C . LEU A 1 114 ? 8.707 4.687 -2.210 1.00 83.00 114 LEU A C 1
ATOM 847 O O . LEU A 1 114 ? 8.570 4.633 -0.985 1.00 83.00 114 LEU A O 1
ATOM 851 N N . LEU A 1 115 ? 8.096 3.815 -3.019 1.00 87.94 115 LEU A N 1
ATOM 852 C CA . LEU A 1 115 ? 7.155 2.775 -2.573 1.00 87.94 115 LEU A CA 1
ATOM 853 C C . LEU A 1 115 ? 7.754 1.873 -1.488 1.00 87.94 115 LEU A C 1
ATOM 855 O O . LEU A 1 115 ? 7.080 1.498 -0.527 1.00 87.94 115 LEU A O 1
ATOM 859 N N . THR A 1 116 ? 9.053 1.579 -1.593 1.00 89.75 116 THR A N 1
ATOM 860 C CA . THR A 1 116 ? 9.768 0.802 -0.574 1.00 89.75 116 THR A CA 1
ATOM 861 C C . THR A 1 116 ? 9.776 1.500 0.796 1.00 89.75 116 THR A C 1
ATOM 863 O O . THR A 1 116 ? 9.667 0.843 1.835 1.00 89.75 116 THR A O 1
ATOM 866 N N . GLY A 1 117 ? 9.870 2.833 0.819 1.00 89.75 117 GLY A N 1
ATOM 867 C CA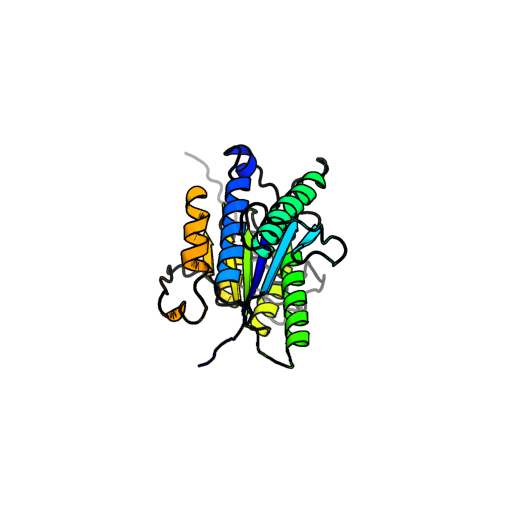 . GLY A 1 117 ? 9.774 3.623 2.046 1.00 89.75 117 GLY A CA 1
ATOM 868 C C . GLY A 1 117 ? 8.399 3.472 2.696 1.00 89.75 117 GLY A C 1
ATOM 869 O O . GLY A 1 117 ? 8.314 3.144 3.880 1.00 89.75 117 GLY A O 1
ATOM 870 N N . GLY A 1 118 ? 7.330 3.598 1.904 1.00 90.94 118 GLY A N 1
ATOM 871 C C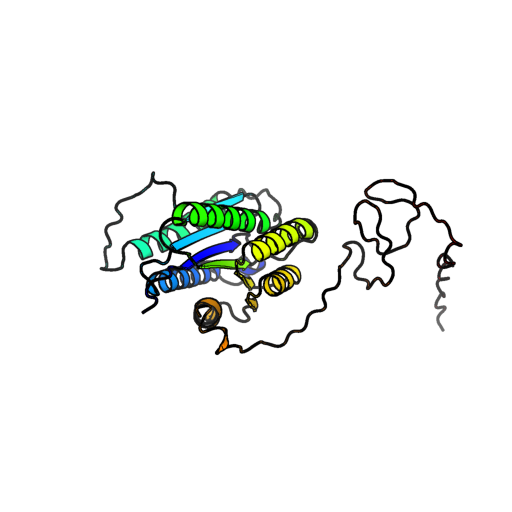A . GLY A 1 118 ? 5.954 3.386 2.363 1.00 90.94 118 GLY A CA 1
ATOM 872 C C . GLY A 1 118 ? 5.713 1.976 2.911 1.00 90.94 118 GLY A C 1
ATOM 873 O O . GLY A 1 118 ? 5.152 1.819 3.995 1.00 90.94 118 GLY A O 1
ATOM 874 N N . LEU A 1 119 ? 6.213 0.944 2.226 1.00 92.38 119 LEU A N 1
ATOM 875 C CA . LEU A 1 119 ? 6.112 -0.441 2.698 1.00 92.38 119 LEU A CA 1
ATOM 876 C C . LEU A 1 119 ? 6.887 -0.683 4.000 1.00 92.38 119 LEU A C 1
ATOM 878 O O . LEU A 1 119 ? 6.422 -1.407 4.880 1.00 92.38 119 LEU A O 1
ATOM 882 N N . SER A 1 120 ? 8.055 -0.061 4.150 1.00 93.25 120 SER A N 1
ATOM 883 C CA . SER A 1 120 ? 8.847 -0.159 5.380 1.00 93.25 120 SER A CA 1
ATOM 884 C C . SER A 1 120 ? 8.118 0.491 6.559 1.00 93.25 120 SER A C 1
ATOM 886 O O . SER A 1 120 ? 8.051 -0.093 7.642 1.00 93.25 120 SER A O 1
ATOM 888 N N . LEU A 1 121 ? 7.504 1.661 6.343 1.00 93.25 121 LEU A N 1
ATOM 889 C CA . LEU A 1 121 ? 6.657 2.326 7.337 1.00 93.25 121 LEU A CA 1
ATOM 890 C C . LEU A 1 121 ? 5.445 1.467 7.713 1.00 93.25 121 LEU A C 1
ATOM 892 O O . LEU A 1 121 ? 5.154 1.322 8.901 1.00 93.25 121 LEU A O 1
ATOM 896 N N . ALA A 1 122 ? 4.792 0.842 6.730 1.00 94.25 122 ALA A N 1
ATOM 897 C CA . ALA A 1 122 ? 3.677 -0.074 6.959 1.00 94.25 122 ALA A CA 1
ATOM 898 C C . ALA A 1 122 ? 4.082 -1.256 7.852 1.00 94.25 122 ALA A C 1
ATOM 900 O O . ALA A 1 122 ? 3.412 -1.541 8.844 1.00 94.25 122 ALA A O 1
ATOM 901 N N . LEU A 1 123 ? 5.206 -1.916 7.555 1.00 93.38 123 LEU A N 1
ATOM 902 C CA . LEU A 1 123 ? 5.702 -3.040 8.356 1.00 93.38 123 LEU A CA 1
ATOM 903 C C . LEU A 1 123 ? 6.085 -2.618 9.780 1.00 93.38 123 LEU A C 1
ATOM 905 O O . LEU A 1 123 ? 5.784 -3.332 10.740 1.00 93.38 123 LEU A O 1
ATOM 909 N N . CYS A 1 124 ? 6.713 -1.451 9.938 1.00 92.94 124 CYS A N 1
ATOM 910 C CA . CYS A 1 124 ? 7.014 -0.884 11.251 1.00 92.94 124 CYS A CA 1
ATOM 911 C C . CYS A 1 124 ? 5.737 -0.593 12.051 1.00 92.94 124 CYS A C 1
ATOM 913 O O . CYS A 1 124 ? 5.674 -0.912 13.239 1.00 92.94 124 CYS A O 1
ATOM 915 N N . TYR A 1 125 ? 4.713 -0.039 11.400 1.00 92.62 125 TYR A N 1
ATOM 916 C CA . TYR A 1 125 ? 3.422 0.255 12.014 1.00 92.62 125 TYR A CA 1
ATOM 917 C C . TYR A 1 125 ? 2.682 -1.016 12.445 1.00 92.62 125 TYR A C 1
ATOM 919 O O . TYR A 1 125 ? 2.240 -1.114 13.589 1.00 92.62 125 TYR A O 1
ATOM 927 N N . ILE A 1 126 ? 2.638 -2.034 11.582 1.00 92.00 126 ILE A N 1
ATOM 928 C CA . ILE A 1 126 ? 2.062 -3.346 11.908 1.00 92.00 126 ILE A CA 1
ATOM 929 C C . ILE A 1 126 ? 2.777 -3.958 13.115 1.00 92.00 126 ILE A C 1
ATOM 931 O O . ILE A 1 126 ? 2.132 -4.398 14.061 1.00 92.00 126 ILE A O 1
ATOM 935 N N . ASN A 1 127 ? 4.112 -3.931 13.131 1.00 91.81 127 ASN A N 1
ATOM 936 C CA . ASN A 1 127 ? 4.897 -4.460 14.246 1.00 91.81 127 ASN A CA 1
ATOM 937 C C . ASN A 1 127 ? 4.654 -3.692 15.557 1.00 91.81 127 ASN A C 1
ATOM 939 O O . ASN A 1 127 ? 4.716 -4.280 16.635 1.00 91.81 127 ASN A O 1
ATOM 943 N N . ARG A 1 128 ? 4.384 -2.384 15.482 1.00 90.56 128 ARG A N 1
ATOM 944 C CA . ARG A 1 128 ? 3.989 -1.583 16.643 1.00 90.56 128 ARG A CA 1
ATOM 945 C C . ARG A 1 128 ? 2.617 -2.016 17.167 1.00 90.56 128 ARG A C 1
ATOM 947 O O . ARG A 1 128 ? 2.511 -2.314 18.352 1.00 90.56 128 ARG A O 1
ATOM 954 N N . ILE A 1 129 ? 1.610 -2.121 16.298 1.00 87.88 129 ILE A N 1
ATOM 955 C CA . ILE A 1 129 ? 0.257 -2.553 16.690 1.00 87.88 129 ILE A CA 1
ATOM 956 C C . ILE A 1 129 ? 0.263 -3.978 17.239 1.00 87.88 129 ILE A C 1
ATOM 958 O O . ILE A 1 129 ? -0.425 -4.254 18.217 1.00 87.88 129 ILE A O 1
ATOM 962 N N . GLU A 1 130 ? 1.032 -4.885 16.639 1.00 86.75 130 GLU A N 1
ATOM 963 C CA . GLU A 1 130 ? 1.168 -6.271 17.094 1.00 86.75 130 GLU A CA 1
ATOM 964 C C . GLU A 1 130 ? 1.698 -6.329 18.538 1.00 86.75 130 GLU A C 1
ATOM 966 O O . GLU A 1 130 ? 1.170 -7.070 19.370 1.00 86.75 130 GLU A O 1
ATOM 971 N N . LYS A 1 131 ? 2.685 -5.484 18.871 1.00 87.06 131 LYS A N 1
ATOM 972 C CA . LYS A 1 131 ? 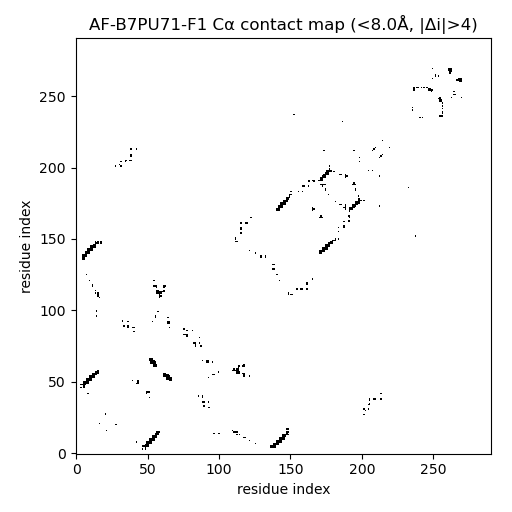3.203 -5.344 20.242 1.00 87.06 131 LYS A CA 1
ATOM 973 C C . LYS A 1 131 ? 2.181 -4.736 21.200 1.00 87.06 131 LYS A C 1
ATOM 975 O O . LYS A 1 131 ? 2.026 -5.236 22.307 1.00 87.06 131 LYS A O 1
ATOM 980 N N . GLU A 1 132 ? 1.470 -3.692 20.781 1.00 85.19 132 GLU A N 1
ATOM 981 C CA . GLU A 1 132 ? 0.418 -3.061 21.594 1.00 85.19 132 GLU A CA 1
ATOM 982 C C . GLU A 1 132 ? -0.775 -4.010 21.831 1.00 85.19 132 GLU A C 1
ATOM 984 O O . GLU A 1 132 ? -1.384 -3.996 22.897 1.00 85.19 132 GLU A O 1
ATOM 989 N N . SER A 1 133 ? -1.076 -4.885 20.866 1.00 75.88 133 SER A N 1
ATOM 990 C CA . SER A 1 133 ? -2.220 -5.813 20.898 1.00 75.88 133 SER A CA 1
ATOM 991 C C . SER A 1 133 ? -1.891 -7.180 21.514 1.00 75.88 133 SER A C 1
ATOM 993 O O . SER A 1 133 ? -2.776 -8.032 21.616 1.00 75.88 133 SER A O 1
ATOM 995 N N . SER A 1 134 ? -0.643 -7.398 21.958 1.00 62.22 134 SER A N 1
ATOM 996 C CA . SER A 1 134 ? -0.144 -8.688 22.471 1.00 62.22 134 SER A CA 1
ATOM 997 C C . SER A 1 134 ? -0.913 -9.223 23.690 1.00 62.22 134 SER A C 1
ATOM 999 O O . SER A 1 134 ? -0.792 -10.402 24.011 1.00 62.22 134 SER A O 1
ATOM 1001 N N . SER A 1 135 ? -1.726 -8.390 24.345 1.00 58.22 135 SER A N 1
ATOM 1002 C CA . SER A 1 135 ? -2.474 -8.765 25.547 1.00 58.22 135 SER A CA 1
ATOM 1003 C C . SER A 1 135 ? -3.916 -9.217 25.298 1.00 58.22 135 SER A C 1
ATOM 1005 O O . SER A 1 135 ? -4.484 -9.811 26.211 1.00 58.22 135 SER A O 1
ATOM 1007 N N . GLN A 1 136 ? -4.540 -8.948 24.136 1.00 56.94 136 GLN A N 1
ATOM 1008 C CA . GLN A 1 136 ? -5.986 -9.206 23.996 1.00 56.94 136 GLN A CA 1
ATOM 1009 C C . GLN A 1 136 ? -6.505 -9.785 22.677 1.00 56.94 136 GLN A C 1
ATOM 1011 O O . GLN A 1 136 ? -7.547 -10.409 22.768 1.00 56.94 136 GLN A O 1
ATOM 1016 N N . ASN A 1 137 ? -5.850 -9.687 21.509 1.00 65.94 137 ASN A N 1
ATOM 1017 C CA . ASN A 1 137 ? -6.271 -10.429 20.300 1.00 65.94 137 ASN A CA 1
ATOM 1018 C C . ASN A 1 137 ? -5.216 -10.351 19.183 1.00 65.94 137 ASN A C 1
ATOM 1020 O O . ASN A 1 137 ? -4.616 -9.300 18.949 1.00 65.94 137 ASN A O 1
ATOM 1024 N N . LYS A 1 138 ? -5.015 -11.451 18.443 1.00 71.94 138 LYS A N 1
ATOM 1025 C CA . LYS A 1 138 ? -4.131 -11.467 17.269 1.00 71.94 138 LYS A CA 1
ATOM 1026 C C . LYS A 1 138 ? -4.846 -10.814 16.083 1.00 71.94 138 LYS A C 1
ATOM 1028 O O . LYS A 1 138 ? -5.750 -11.404 15.504 1.00 71.94 138 LYS A O 1
ATOM 1033 N N . ILE A 1 139 ? -4.427 -9.605 15.717 1.00 80.38 139 ILE A N 1
ATOM 1034 C CA . ILE A 1 139 ? -4.994 -8.861 14.585 1.00 80.38 139 ILE A CA 1
ATOM 1035 C C . ILE A 1 139 ? -4.366 -9.356 13.277 1.00 80.38 139 ILE A C 1
ATOM 1037 O O . ILE A 1 139 ? -3.145 -9.314 13.106 1.00 80.38 139 ILE A O 1
ATOM 1041 N N . ALA A 1 140 ? -5.191 -9.807 12.332 1.00 84.06 140 ALA A N 1
ATOM 1042 C CA . ALA A 1 140 ? -4.715 -10.191 11.004 1.00 84.06 140 ALA A CA 1
ATOM 1043 C C . ALA A 1 140 ? -4.354 -8.935 10.199 1.00 84.06 140 ALA A C 1
ATOM 1045 O O . ALA A 1 140 ? -5.209 -8.084 9.976 1.00 84.06 140 ALA A O 1
ATOM 1046 N N . SER A 1 141 ? -3.099 -8.811 9.762 1.00 88.88 141 SER A N 1
ATOM 1047 C CA . SER A 1 141 ? -2.618 -7.630 9.031 1.00 88.88 141 SER A CA 1
ATOM 1048 C C . SER A 1 141 ? -2.48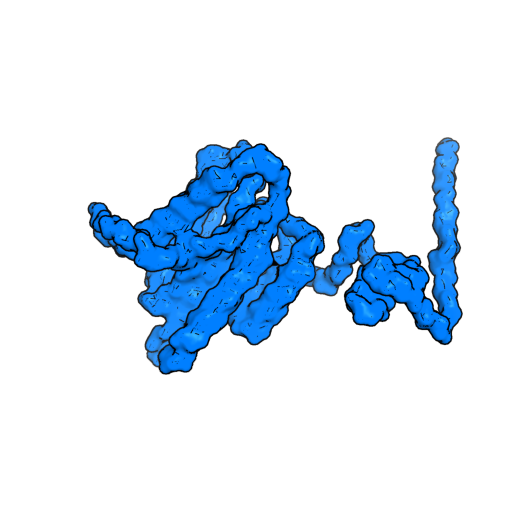2 -7.904 7.534 1.00 88.88 141 SER A C 1
ATOM 1050 O O . SER A 1 141 ? -1.960 -8.947 7.133 1.00 88.88 141 SER A O 1
ATOM 1052 N N . ARG A 1 142 ? -2.924 -6.955 6.707 1.00 89.38 142 ARG A N 1
ATOM 1053 C CA . ARG A 1 142 ? -2.834 -6.989 5.242 1.00 89.38 142 ARG A CA 1
ATOM 1054 C C . ARG A 1 142 ? -2.395 -5.624 4.725 1.00 89.38 142 ARG A C 1
ATOM 1056 O O . ARG A 1 142 ? -2.851 -4.595 5.218 1.00 89.38 142 ARG A O 1
ATOM 1063 N N . ILE A 1 143 ? -1.532 -5.626 3.717 1.00 93.50 143 ILE A N 1
ATOM 1064 C CA . ILE A 1 143 ? -1.084 -4.417 3.029 1.00 93.50 143 ILE A CA 1
ATOM 1065 C C . ILE A 1 143 ? -1.692 -4.412 1.629 1.00 93.50 143 ILE A C 1
ATOM 1067 O O . ILE A 1 143 ? -1.583 -5.402 0.912 1.00 93.50 143 ILE A O 1
ATOM 1071 N N . LEU A 1 144 ? -2.309 -3.300 1.241 1.00 91.88 144 LEU A N 1
ATOM 1072 C CA . LEU A 1 144 ? -2.736 -3.026 -0.126 1.00 91.88 144 LEU A CA 1
ATOM 1073 C C . LEU A 1 144 ? -1.827 -1.947 -0.712 1.00 91.88 144 LEU A C 1
ATOM 1075 O O . LEU A 1 144 ? -1.713 -0.870 -0.139 1.00 91.88 144 LEU A O 1
ATOM 1079 N N . VAL A 1 145 ? -1.224 -2.210 -1.864 1.00 91.38 145 VAL A N 1
ATOM 1080 C CA . VAL A 1 145 ? -0.437 -1.238 -2.624 1.00 91.38 145 VAL A CA 1
ATOM 1081 C C . VAL A 1 145 ? -1.220 -0.841 -3.862 1.00 91.38 145 VAL A C 1
ATOM 1083 O O . VAL A 1 145 ? -1.512 -1.687 -4.703 1.00 91.38 145 VAL A O 1
ATOM 1086 N N . LEU A 1 146 ? -1.532 0.443 -3.995 1.00 88.94 146 LEU A N 1
ATOM 1087 C CA . LEU A 1 146 ? -2.001 1.017 -5.245 1.00 88.94 146 LEU A CA 1
ATOM 1088 C C . LEU A 1 146 ? -0.841 1.755 -5.899 1.00 88.94 146 LEU A C 1
ATOM 1090 O O . LEU A 1 146 ? -0.391 2.773 -5.381 1.00 88.94 146 LEU A O 1
ATOM 1094 N N . SER A 1 147 ? -0.368 1.230 -7.024 1.00 86.75 147 SER A N 1
ATOM 1095 C CA . SER A 1 147 ? 0.740 1.810 -7.773 1.00 86.75 147 SER A CA 1
ATOM 1096 C C . SER A 1 147 ? 0.259 2.301 -9.135 1.00 86.75 147 SER A C 1
ATOM 1098 O O . SER A 1 147 ? -0.357 1.562 -9.910 1.00 86.75 147 SER A O 1
ATOM 1100 N N . ALA A 1 148 ? 0.524 3.576 -9.405 1.00 79.94 148 ALA A N 1
ATOM 1101 C CA . ALA A 1 148 ? 0.339 4.178 -10.720 1.00 79.94 148 ALA A CA 1
ATOM 1102 C C . ALA A 1 148 ? 1.664 4.213 -11.492 1.00 79.94 148 ALA A C 1
ATOM 1104 O O . ALA A 1 148 ? 1.664 4.133 -12.718 1.00 79.94 148 ALA A O 1
ATOM 1105 N N . SER A 1 149 ? 2.786 4.298 -10.770 1.00 76.06 149 SER A N 1
ATOM 1106 C CA . SER A 1 149 ? 4.111 4.449 -11.352 1.00 76.06 149 SER A CA 1
ATOM 1107 C C . SER A 1 149 ? 4.760 3.129 -11.774 1.00 76.06 149 SER A C 1
ATOM 1109 O O . SER A 1 149 ? 4.413 2.030 -11.341 1.00 76.06 149 SER A O 1
ATOM 1111 N N . GLY A 1 150 ? 5.722 3.242 -12.691 1.00 69.62 150 GLY A N 1
ATOM 1112 C CA . GLY A 1 150 ? 6.548 2.120 -13.116 1.00 69.62 150 GLY A CA 1
ATOM 1113 C C . GLY A 1 150 ? 7.697 1.857 -12.144 1.00 69.62 150 GLY A C 1
ATOM 1114 O O . GLY A 1 150 ? 8.332 2.785 -11.656 1.00 69.62 150 GLY A O 1
ATOM 1115 N N . GLU A 1 151 ? 8.033 0.585 -11.943 1.00 70.94 151 GLU A N 1
ATOM 1116 C CA . GLU A 1 151 ? 9.196 0.205 -11.138 1.00 70.94 151 GLU A CA 1
ATOM 1117 C C . GLU A 1 151 ? 10.535 0.594 -11.762 1.00 70.94 151 GLU A C 1
ATOM 1119 O O . GLU A 1 151 ? 10.758 0.449 -12.972 1.00 70.94 151 GLU A O 1
ATOM 1124 N N . SER A 1 152 ? 11.461 0.977 -10.884 1.00 71.25 152 SER A N 1
ATOM 1125 C CA . SER A 1 152 ? 12.861 1.208 -11.198 1.00 71.25 152 SER A CA 1
ATOM 1126 C C . SER A 1 152 ? 13.764 0.068 -10.727 1.00 71.25 152 SER A C 1
ATOM 1128 O O . SER A 1 152 ? 13.553 -0.572 -9.696 1.00 71.25 152 SER A O 1
ATOM 1130 N N . ALA A 1 153 ? 14.825 -0.190 -11.496 1.00 73.81 153 ALA A N 1
ATOM 1131 C CA . ALA A 1 153 ? 15.792 -1.242 -11.176 1.00 73.81 153 ALA A CA 1
ATOM 1132 C C . ALA A 1 153 ? 16.657 -0.906 -9.944 1.00 73.81 153 ALA A C 1
ATOM 1134 O O . ALA A 1 153 ? 17.168 -1.813 -9.289 1.00 73.81 153 ALA A O 1
ATOM 1135 N N . SER A 1 154 ? 16.808 0.381 -9.623 1.00 80.56 154 SER A N 1
ATOM 1136 C CA . SER A 1 154 ? 17.558 0.895 -8.467 1.00 80.56 154 SER A CA 1
ATOM 1137 C C . SER A 1 154 ? 16.980 0.399 -7.134 1.00 80.56 154 SER A C 1
ATOM 1139 O O . SER A 1 154 ? 17.732 0.092 -6.210 1.00 80.56 154 SER A O 1
ATOM 1141 N N . GLN A 1 155 ? 15.653 0.263 -7.043 1.00 82.44 155 GLN A N 1
ATOM 1142 C CA . GLN A 1 155 ? 14.949 -0.084 -5.808 1.00 82.44 155 GLN A CA 1
ATOM 1143 C C . GLN A 1 155 ? 14.760 -1.593 -5.595 1.00 82.44 155 GLN A C 1
ATOM 1145 O O . GLN A 1 155 ? 14.276 -2.001 -4.540 1.00 82.44 155 GLN A O 1
ATOM 1150 N N . TYR A 1 156 ? 15.175 -2.437 -6.546 1.00 86.00 156 TYR A N 1
ATOM 1151 C CA . TYR A 1 156 ? 14.967 -3.891 -6.507 1.00 86.00 156 TYR A CA 1
ATOM 1152 C C . TYR A 1 156 ? 15.373 -4.539 -5.174 1.00 86.00 156 TYR A C 1
ATOM 1154 O O . TYR A 1 156 ? 14.611 -5.306 -4.585 1.00 86.00 156 TYR A O 1
ATOM 1162 N N . LEU A 1 157 ? 16.576 -4.221 -4.682 1.00 87.56 157 LEU A N 1
ATOM 1163 C CA . LEU A 1 157 ? 17.097 -4.803 -3.440 1.00 87.56 157 LEU A CA 1
ATOM 1164 C C . LEU A 1 157 ? 16.239 -4.419 -2.236 1.00 87.56 157 LEU A C 1
ATOM 1166 O O . LEU A 1 157 ? 15.991 -5.244 -1.358 1.00 87.56 157 LEU A O 1
ATOM 1170 N N . ASN A 1 158 ? 15.765 -3.177 -2.213 1.00 89.56 158 ASN A N 1
ATOM 1171 C CA . ASN A 1 158 ? 14.971 -2.671 -1.109 1.00 89.56 158 ASN A CA 1
ATOM 1172 C C . ASN A 1 158 ? 13.595 -3.355 -1.094 1.00 89.56 158 ASN A C 1
ATOM 1174 O O . ASN A 1 158 ? 13.165 -3.818 -0.037 1.00 89.56 158 ASN A O 1
ATOM 1178 N N . PHE A 1 159 ? 12.952 -3.507 -2.256 1.00 89.81 159 PHE A N 1
ATOM 1179 C CA . PHE A 1 159 ? 11.702 -4.262 -2.385 1.00 89.81 159 PHE A CA 1
ATOM 1180 C C . PHE A 1 159 ? 11.854 -5.711 -1.921 1.00 89.81 159 PHE A C 1
ATOM 1182 O O . PHE A 1 159 ? 11.057 -6.183 -1.113 1.00 89.81 159 PHE A O 1
ATOM 1189 N N . MET A 1 160 ? 12.910 -6.402 -2.359 1.00 91.50 160 MET A N 1
ATOM 1190 C CA . MET A 1 160 ? 13.153 -7.789 -1.955 1.00 91.50 160 MET A CA 1
ATOM 1191 C C . MET A 1 160 ? 13.330 -7.924 -0.439 1.00 91.50 160 MET A C 1
ATOM 1193 O O . MET A 1 160 ? 12.723 -8.801 0.175 1.00 91.50 160 MET A O 1
ATOM 1197 N N . ASN A 1 161 ? 14.084 -7.022 0.194 1.00 92.25 161 ASN A N 1
ATOM 1198 C CA . ASN A 1 161 ? 14.245 -7.017 1.650 1.00 92.25 161 ASN A CA 1
ATOM 1199 C C . ASN A 1 161 ? 12.906 -6.832 2.380 1.00 92.25 161 ASN A C 1
ATOM 1201 O O . ASN A 1 161 ? 12.639 -7.507 3.378 1.00 92.25 161 ASN A O 1
ATOM 1205 N N . VAL A 1 162 ? 12.046 -5.951 1.869 1.00 93.38 162 VAL A N 1
ATOM 1206 C CA . VAL A 1 162 ? 10.704 -5.723 2.411 1.00 93.38 162 VAL A CA 1
ATOM 1207 C C . VAL A 1 162 ? 9.812 -6.949 2.230 1.00 93.38 162 VAL A C 1
ATOM 1209 O O . VAL A 1 162 ? 9.178 -7.367 3.197 1.00 93.38 162 VAL A O 1
ATOM 1212 N N . PHE A 1 163 ? 9.788 -7.572 1.050 1.00 93.62 163 PHE A N 1
ATOM 1213 C CA . PHE A 1 163 ? 8.956 -8.751 0.788 1.00 93.62 163 PHE A CA 1
ATOM 1214 C C . PHE A 1 163 ? 9.355 -9.946 1.656 1.00 93.62 163 PHE A C 1
ATOM 1216 O O . PHE A 1 163 ? 8.487 -10.579 2.258 1.00 93.62 163 PHE A O 1
ATOM 1223 N N . PHE A 1 164 ? 10.655 -10.211 1.824 1.00 93.69 164 PHE A N 1
ATOM 1224 C CA . PHE A 1 164 ? 11.116 -11.266 2.735 1.00 93.69 164 PHE A CA 1
ATOM 1225 C C . PHE A 1 164 ? 10.808 -10.948 4.202 1.00 93.69 164 PHE A C 1
ATOM 1227 O O . PHE A 1 164 ? 10.482 -11.844 4.985 1.00 93.69 164 PHE A O 1
ATOM 1234 N N . THR A 1 165 ? 10.858 -9.671 4.586 1.00 93.50 165 THR A N 1
ATOM 1235 C CA . THR A 1 165 ? 10.470 -9.245 5.937 1.00 93.50 165 THR A CA 1
ATOM 1236 C C . THR A 1 165 ? 8.970 -9.435 6.168 1.00 93.50 165 THR A C 1
ATOM 1238 O O . THR A 1 165 ? 8.575 -9.969 7.206 1.00 93.50 165 THR A O 1
ATOM 1241 N N . ALA A 1 166 ? 8.138 -9.068 5.191 1.00 93.50 166 ALA A N 1
ATOM 1242 C CA . ALA A 1 166 ? 6.693 -9.273 5.223 1.00 93.50 166 ALA A CA 1
ATOM 1243 C C . ALA A 1 166 ? 6.336 -10.765 5.301 1.00 93.50 166 ALA A C 1
ATOM 1245 O O . ALA A 1 166 ? 5.521 -11.154 6.138 1.00 93.50 166 ALA A O 1
ATOM 1246 N N . GLN A 1 167 ? 7.019 -11.611 4.521 1.00 93.00 167 GLN A N 1
ATOM 1247 C CA . GLN A 1 167 ? 6.861 -13.065 4.563 1.00 93.00 167 GLN A CA 1
ATOM 1248 C C . GLN A 1 167 ? 7.195 -13.625 5.951 1.00 93.00 167 GLN A C 1
ATOM 1250 O O . GLN A 1 167 ? 6.417 -14.392 6.514 1.00 93.00 167 GLN A O 1
ATOM 1255 N N . LYS A 1 168 ? 8.309 -13.195 6.559 1.00 91.44 168 LYS A N 1
ATOM 1256 C CA . LYS A 1 168 ? 8.688 -13.617 7.919 1.00 91.44 168 LYS A CA 1
ATOM 1257 C C . LYS A 1 168 ? 7.665 -13.184 8.975 1.00 91.44 168 LYS A C 1
ATOM 1259 O O . LYS A 1 168 ? 7.476 -13.878 9.972 1.00 91.44 168 LYS A O 1
ATOM 1264 N N . LYS A 1 169 ? 7.008 -12.043 8.758 1.00 88.12 169 LYS A N 1
ATOM 1265 C CA . LYS A 1 169 ? 5.927 -11.516 9.600 1.00 88.12 169 LYS A CA 1
ATOM 1266 C C . LYS A 1 169 ? 4.541 -12.080 9.256 1.00 88.12 169 LYS A C 1
ATOM 1268 O O . LYS A 1 169 ? 3.587 -11.746 9.949 1.00 88.12 169 LYS A O 1
ATOM 1273 N N . ASN A 1 170 ? 4.428 -12.961 8.257 1.00 88.25 170 ASN A N 1
ATOM 1274 C CA . ASN A 1 170 ? 3.163 -13.499 7.744 1.00 88.25 170 ASN A CA 1
ATOM 1275 C C . ASN A 1 170 ? 2.140 -12.407 7.372 1.00 88.25 170 ASN A C 1
ATOM 1277 O O . ASN A 1 170 ? 0.943 -12.559 7.619 1.00 88.25 170 ASN A O 1
ATOM 1281 N N . VAL A 1 171 ? 2.612 -11.300 6.795 1.00 90.38 171 VAL A N 1
ATOM 1282 C CA . VAL A 1 171 ? 1.759 -10.220 6.283 1.00 90.38 171 VAL A CA 1
ATOM 1283 C C . VAL A 1 171 ? 1.586 -10.395 4.780 1.00 90.38 171 VAL A C 1
ATOM 1285 O O . VAL A 1 171 ? 2.567 -10.513 4.047 1.00 90.38 171 VAL A O 1
ATOM 1288 N N . ILE A 1 172 ? 0.333 -10.389 4.328 1.00 90.12 172 ILE A N 1
ATOM 1289 C CA . ILE A 1 172 ? -0.021 -10.514 2.911 1.00 90.12 172 ILE A CA 1
ATOM 1290 C C . ILE A 1 172 ? 0.058 -9.132 2.254 1.00 90.12 172 ILE A C 1
ATOM 1292 O O . ILE A 1 172 ? -0.486 -8.170 2.803 1.00 90.12 172 ILE A O 1
ATOM 1296 N N . ILE A 1 173 ? 0.707 -9.048 1.088 1.00 91.81 173 ILE A N 1
ATOM 1297 C CA . ILE A 1 173 ? 0.779 -7.830 0.274 1.00 91.81 173 ILE A CA 1
ATOM 1298 C C . ILE A 1 173 ? -0.017 -8.044 -1.009 1.00 91.81 173 ILE A C 1
ATOM 1300 O O . ILE A 1 173 ? 0.363 -8.842 -1.866 1.00 91.81 173 ILE A O 1
ATOM 1304 N N . ASP A 1 174 ? -1.098 -7.292 -1.150 1.00 90.81 174 ASP A N 1
ATOM 1305 C CA . ASP A 1 174 ? -1.874 -7.223 -2.377 1.00 90.81 174 ASP A CA 1
ATOM 1306 C C . ASP A 1 174 ? -1.466 -5.977 -3.172 1.00 90.81 174 ASP A C 1
ATOM 1308 O O . ASP A 1 174 ? -1.297 -4.899 -2.601 1.00 90.81 174 ASP A O 1
ATOM 1312 N N . ALA A 1 175 ? -1.314 -6.107 -4.487 1.00 89.50 175 ALA A N 1
ATOM 1313 C CA . ALA A 1 175 ? -0.896 -5.017 -5.361 1.00 89.50 175 ALA A CA 1
ATOM 1314 C C . ALA A 1 175 ? -1.914 -4.789 -6.481 1.00 89.50 175 ALA A C 1
ATOM 1316 O O . ALA A 1 175 ? -2.297 -5.710 -7.205 1.00 89.50 175 ALA A O 1
ATOM 1317 N N . CYS A 1 176 ? -2.321 -3.535 -6.637 1.00 88.00 176 CYS A N 1
ATOM 1318 C CA . CYS A 1 176 ? -3.189 -3.054 -7.694 1.00 88.00 176 CYS A CA 1
ATOM 1319 C C . CYS A 1 176 ? -2.409 -2.048 -8.540 1.00 88.00 176 CYS A C 1
ATOM 1321 O O . CYS A 1 176 ? -1.977 -1.010 -8.036 1.00 88.00 176 CYS A O 1
ATOM 1323 N N . VAL A 1 177 ? -2.225 -2.361 -9.819 1.00 87.19 177 VAL A N 1
ATOM 1324 C CA . VAL A 1 177 ? -1.455 -1.535 -10.750 1.00 87.19 177 VAL A CA 1
ATOM 1325 C C . VAL A 1 177 ? -2.371 -0.963 -11.824 1.00 87.19 177 VAL A C 1
ATOM 1327 O O . VAL A 1 177 ? -3.172 -1.695 -12.411 1.00 87.19 177 VAL A O 1
ATOM 1330 N N . LEU A 1 178 ? -2.272 0.347 -12.055 1.00 82.62 178 LEU A N 1
ATOM 1331 C CA . LEU A 1 178 ? -3.163 1.067 -12.971 1.00 82.62 178 LEU A CA 1
ATOM 1332 C C . LEU A 1 178 ? -2.692 0.986 -14.426 1.00 82.62 178 LEU A C 1
ATOM 1334 O O . LEU A 1 178 ? -3.434 0.517 -15.280 1.00 82.62 178 LEU A O 1
ATOM 1338 N N . GLU A 1 179 ? -1.451 1.384 -14.715 1.00 76.88 179 GLU A N 1
ATOM 1339 C CA . GLU A 1 179 ? -0.987 1.497 -16.105 1.00 76.88 179 GLU A CA 1
ATOM 1340 C C . GLU A 1 179 ? -0.035 0.371 -16.519 1.00 76.88 179 GLU A C 1
ATOM 1342 O O . GLU A 1 179 ? -0.322 -0.427 -17.421 1.00 76.88 179 GLU A O 1
ATOM 1347 N N . LYS A 1 180 ? 1.137 0.310 -15.880 1.00 78.00 180 LYS A N 1
ATOM 1348 C CA . LYS A 1 180 ? 2.265 -0.492 -16.356 1.00 78.00 180 LYS A CA 1
ATOM 1349 C C . LYS A 1 180 ? 2.480 -1.724 -15.499 1.00 78.00 180 LYS A C 1
ATOM 1351 O O . LYS A 1 180 ? 2.769 -1.603 -14.318 1.00 78.00 180 LYS A O 1
ATOM 1356 N N . ASP A 1 181 ? 2.474 -2.900 -16.123 1.00 80.75 181 ASP A N 1
ATOM 1357 C CA . ASP A 1 181 ? 2.799 -4.138 -15.417 1.00 80.75 181 ASP A CA 1
ATOM 1358 C C . ASP A 1 181 ? 4.189 -4.068 -14.782 1.00 80.75 181 ASP A C 1
ATOM 1360 O O . ASP A 1 181 ? 5.179 -3.674 -15.410 1.00 80.75 181 ASP A O 1
ATOM 1364 N N . SER A 1 182 ? 4.242 -4.484 -13.524 1.00 82.25 182 SER A N 1
ATOM 1365 C CA . SER A 1 182 ? 5.438 -4.487 -12.700 1.00 82.25 182 SER A CA 1
ATOM 1366 C C . SER A 1 182 ? 5.781 -5.936 -12.366 1.00 82.25 182 SER A C 1
ATOM 1368 O O . SER A 1 182 ? 4.991 -6.667 -11.767 1.00 82.25 182 SER A O 1
ATOM 1370 N N . GLY A 1 183 ? 6.970 -6.359 -12.792 1.00 85.00 183 GLY A N 1
ATOM 1371 C CA . GLY A 1 183 ? 7.456 -7.706 -12.521 1.00 85.00 183 GLY A CA 1
ATOM 1372 C C . GLY A 1 183 ? 7.872 -7.907 -11.063 1.00 85.00 183 GLY A C 1
ATOM 1373 O O . GLY A 1 183 ? 7.778 -9.033 -10.580 1.00 85.00 183 GLY A O 1
ATOM 1374 N N . LEU A 1 184 ? 8.320 -6.864 -10.347 1.00 87.75 184 LEU A N 1
ATOM 1375 C CA . LEU A 1 184 ? 8.771 -7.035 -8.962 1.00 87.75 184 LEU A CA 1
ATOM 1376 C C . LEU A 1 184 ? 7.598 -7.034 -7.979 1.00 87.75 184 LEU A C 1
ATOM 1378 O O . LEU A 1 184 ? 7.609 -7.865 -7.076 1.00 87.75 184 LEU A O 1
ATOM 1382 N N . LEU A 1 185 ? 6.555 -6.216 -8.175 1.00 87.38 185 LEU A N 1
ATOM 1383 C CA . LEU A 1 185 ? 5.319 -6.326 -7.386 1.00 87.38 185 LEU A CA 1
ATOM 1384 C C . LEU A 1 185 ? 4.643 -7.685 -7.585 1.00 87.38 185 LEU A C 1
ATOM 1386 O O . LEU A 1 185 ? 4.186 -8.271 -6.608 1.00 87.38 185 LEU A O 1
ATOM 1390 N N . GLN A 1 186 ? 4.633 -8.226 -8.810 1.00 88.56 186 GLN A N 1
ATOM 1391 C CA . GLN A 1 186 ? 4.158 -9.595 -9.061 1.00 88.56 186 GLN A CA 1
ATOM 1392 C C . GLN A 1 186 ? 4.939 -10.616 -8.224 1.00 88.56 186 GLN A C 1
ATOM 1394 O O . GLN A 1 186 ? 4.342 -11.399 -7.488 1.00 88.56 186 GLN A O 1
ATOM 1399 N N . GLN A 1 187 ? 6.275 -10.548 -8.259 1.00 88.38 187 GLN A N 1
ATOM 1400 C CA . GLN A 1 187 ? 7.130 -11.404 -7.430 1.00 88.38 187 GLN A CA 1
ATOM 1401 C C . GLN A 1 187 ? 6.872 -11.206 -5.929 1.00 88.38 187 GLN A C 1
ATOM 1403 O O . GLN A 1 187 ? 6.863 -12.178 -5.177 1.00 88.38 187 GLN A O 1
ATOM 1408 N N . GLY A 1 188 ? 6.645 -9.971 -5.482 1.00 88.94 188 GLY A N 1
ATOM 1409 C CA . GLY A 1 188 ? 6.327 -9.654 -4.091 1.00 88.94 188 GLY A CA 1
ATOM 1410 C C . GLY A 1 188 ? 5.003 -10.261 -3.625 1.00 88.94 188 GLY A C 1
ATOM 1411 O O . GLY A 1 188 ? 4.934 -10.828 -2.528 1.00 88.94 188 GLY A O 1
ATOM 1412 N N . CYS A 1 189 ? 3.969 -10.209 -4.467 1.00 89.56 189 CYS A N 1
ATOM 1413 C CA . CYS A 1 189 ? 2.693 -10.872 -4.207 1.00 89.56 189 CYS A CA 1
ATOM 1414 C C . CYS A 1 189 ? 2.869 -12.393 -4.124 1.00 89.56 189 CYS A C 1
ATOM 1416 O O . CYS A 1 189 ? 2.381 -12.999 -3.174 1.00 89.56 189 CYS A O 1
ATOM 1418 N N . ASP A 1 190 ? 3.644 -13.004 -5.023 1.00 89.12 190 ASP A N 1
ATOM 1419 C CA . ASP A 1 190 ? 3.904 -14.449 -4.990 1.00 89.12 190 ASP A CA 1
ATOM 1420 C C . ASP A 1 190 ? 4.677 -14.884 -3.730 1.00 89.12 190 ASP A C 1
ATOM 1422 O O . ASP A 1 190 ? 4.350 -15.901 -3.118 1.00 89.12 190 ASP A O 1
ATOM 1426 N N . ILE A 1 191 ? 5.676 -14.102 -3.298 1.00 90.94 191 ILE A N 1
ATOM 1427 C CA . ILE A 1 191 ? 6.471 -14.378 -2.085 1.00 90.94 191 ILE A CA 1
ATOM 1428 C C . ILE A 1 191 ? 5.605 -14.307 -0.820 1.00 90.94 191 ILE A C 1
ATOM 1430 O O . ILE A 1 191 ? 5.777 -15.108 0.102 1.00 90.94 191 ILE A O 1
ATOM 1434 N N . THR A 1 192 ? 4.686 -13.343 -0.762 1.00 89.31 192 THR A N 1
ATOM 1435 C CA . THR A 1 192 ? 3.818 -13.125 0.407 1.00 89.31 192 THR A CA 1
ATOM 1436 C C . THR A 1 192 ? 2.511 -13.922 0.358 1.00 89.31 192 THR A C 1
ATOM 1438 O O . THR A 1 192 ? 1.826 -14.026 1.374 1.00 89.31 192 THR A O 1
ATOM 1441 N N . GLY A 1 193 ? 2.172 -14.518 -0.790 1.00 85.44 193 GLY A N 1
ATOM 1442 C CA . GLY A 1 193 ? 0.896 -15.201 -1.019 1.00 85.44 193 GLY A CA 1
ATOM 1443 C C . GLY A 1 193 ? -0.289 -14.246 -1.215 1.00 85.44 193 GLY A C 1
ATOM 1444 O O . GLY A 1 193 ? -1.428 -14.621 -0.931 1.00 85.44 193 GLY A O 1
ATOM 1445 N N . GLY A 1 194 ? -0.020 -13.010 -1.638 1.00 85.81 194 GLY A N 1
ATOM 1446 C CA . GLY A 1 194 ? -1.025 -12.003 -1.970 1.00 85.81 194 GLY A CA 1
ATOM 1447 C C . GLY A 1 194 ? -1.468 -12.042 -3.428 1.00 85.81 194 GLY A C 1
ATOM 1448 O O . GLY A 1 194 ? -1.081 -12.916 -4.205 1.00 85.81 194 GLY A O 1
ATOM 1449 N N . LYS A 1 195 ? -2.320 -11.090 -3.801 1.00 86.25 195 LYS A N 1
ATOM 1450 C CA . LYS A 1 195 ? -2.905 -10.985 -5.141 1.00 86.25 195 LYS A CA 1
ATOM 1451 C C . LYS A 1 195 ? -2.319 -9.800 -5.893 1.00 86.25 195 LYS A C 1
ATOM 1453 O O . LYS A 1 195 ? -2.321 -8.677 -5.396 1.00 86.25 195 LYS A O 1
ATOM 1458 N N . TYR A 1 196 ? -1.899 -10.054 -7.127 1.00 88.25 196 TYR A N 1
ATOM 1459 C CA . TYR A 1 196 ? -1.529 -9.019 -8.082 1.00 88.25 196 TYR A CA 1
ATOM 1460 C C . TYR A 1 196 ? -2.662 -8.803 -9.084 1.00 88.25 196 TYR A C 1
ATOM 1462 O O . TYR A 1 196 ? -3.179 -9.762 -9.662 1.00 88.25 196 TYR A O 1
ATOM 1470 N N . MET A 1 197 ? -3.031 -7.548 -9.319 1.00 85.75 197 MET A N 1
ATOM 1471 C CA . MET A 1 197 ? -4.065 -7.190 -10.279 1.00 85.75 197 MET A CA 1
ATOM 1472 C C . MET A 1 197 ? -3.666 -5.966 -11.091 1.00 85.75 197 MET A C 1
ATOM 1474 O O . MET A 1 197 ? -3.361 -4.908 -10.542 1.00 85.75 197 MET A O 1
ATOM 1478 N N . LYS A 1 198 ? -3.758 -6.105 -12.413 1.00 86.31 198 LYS A N 1
ATOM 1479 C CA . LYS A 1 198 ? -3.732 -4.982 -13.344 1.00 86.31 198 LYS A CA 1
ATOM 1480 C C . LYS A 1 198 ? -5.157 -4.523 -13.624 1.00 86.31 198 LYS A C 1
ATOM 1482 O O . LYS A 1 198 ? -6.006 -5.351 -13.955 1.00 86.31 198 LYS A O 1
ATOM 1487 N N . VAL A 1 199 ? -5.414 -3.225 -13.527 1.00 82.81 199 VAL A N 1
ATOM 1488 C CA . VAL A 1 199 ? -6.731 -2.645 -13.803 1.00 82.81 199 VAL A CA 1
ATOM 1489 C C . VAL A 1 199 ? -6.846 -2.343 -15.301 1.00 82.81 199 VAL A C 1
ATOM 1491 O O . VAL A 1 199 ? -6.135 -1.477 -15.796 1.00 82.81 199 VAL A O 1
ATOM 1494 N N . PRO A 1 200 ? -7.728 -3.025 -16.056 1.00 79.94 200 PRO A N 1
ATOM 1495 C CA . PRO A 1 200 ? -7.888 -2.754 -17.484 1.00 79.94 200 PRO A CA 1
ATOM 1496 C C . PRO A 1 200 ? -8.704 -1.482 -17.748 1.00 79.94 200 PRO A C 1
ATOM 1498 O O . PRO A 1 200 ? -8.525 -0.837 -18.775 1.00 79.94 200 PRO A O 1
ATOM 1501 N N . ASN A 1 201 ? -9.621 -1.134 -16.838 1.00 81.19 201 ASN A N 1
ATOM 1502 C CA . ASN A 1 201 ? -10.473 0.043 -16.944 1.00 81.19 201 ASN A CA 1
ATOM 1503 C C . ASN A 1 201 ? -10.575 0.762 -15.593 1.00 81.19 201 ASN A C 1
ATOM 1505 O O . ASN A 1 201 ? -11.108 0.210 -14.628 1.00 81.19 201 ASN A O 1
ATOM 1509 N N . HIS A 1 202 ? -10.123 2.016 -15.557 1.00 77.88 202 HIS A N 1
ATOM 1510 C CA . HIS A 1 202 ? -10.143 2.879 -14.375 1.00 77.88 202 HIS A CA 1
ATOM 1511 C C . HIS A 1 202 ? -11.563 3.129 -13.837 1.00 77.88 202 HIS A C 1
ATOM 1513 O O . HIS A 1 202 ? -11.748 3.243 -12.628 1.00 77.88 202 HIS A O 1
ATOM 1519 N N . ALA A 1 203 ? -12.587 3.149 -14.701 1.00 77.38 203 ALA A N 1
ATOM 1520 C CA . ALA A 1 203 ? -13.976 3.367 -14.284 1.00 77.38 203 ALA A CA 1
ATOM 1521 C C . ALA A 1 203 ? -14.548 2.203 -13.452 1.00 77.38 203 ALA A C 1
ATOM 1523 O O . ALA A 1 203 ? -15.433 2.406 -12.625 1.00 77.38 203 ALA A O 1
ATOM 1524 N N . GLY A 1 204 ? -14.028 0.986 -13.649 1.00 80.81 204 GLY A N 1
ATOM 1525 C CA . GLY A 1 204 ? -14.428 -0.214 -12.911 1.00 80.81 204 GLY A CA 1
ATOM 1526 C C . GLY A 1 204 ? -13.601 -0.478 -11.652 1.00 80.81 204 GLY A C 1
ATOM 1527 O O . GLY A 1 204 ? -13.780 -1.521 -11.028 1.00 80.81 204 GLY A O 1
ATOM 1528 N N . LEU A 1 205 ? -12.687 0.424 -11.268 1.00 82.50 205 LEU A N 1
ATOM 1529 C CA . LEU A 1 205 ? -11.729 0.192 -10.181 1.00 82.50 205 LEU A CA 1
ATOM 1530 C C . LEU A 1 205 ? -12.398 -0.247 -8.876 1.00 82.50 205 LEU A C 1
ATOM 1532 O O . LEU A 1 205 ? -11.939 -1.193 -8.242 1.00 82.50 205 LEU A O 1
ATOM 1536 N N . LEU A 1 206 ? -13.494 0.411 -8.490 1.00 85.00 206 LEU A N 1
ATOM 1537 C CA . LEU A 1 206 ? -14.202 0.091 -7.252 1.00 85.00 206 LEU A CA 1
ATOM 1538 C C . LEU A 1 206 ? -14.685 -1.365 -7.238 1.00 85.00 206 LEU A C 1
ATOM 1540 O O . LEU A 1 206 ? -14.544 -2.049 -6.229 1.00 85.00 206 LEU A O 1
ATOM 1544 N N . GLN A 1 207 ? -15.204 -1.862 -8.364 1.00 84.88 207 GLN A N 1
ATOM 1545 C CA . GLN A 1 207 ? -15.643 -3.251 -8.480 1.00 84.88 207 GLN A CA 1
ATOM 1546 C C . GLN A 1 207 ? -14.468 -4.212 -8.276 1.00 84.88 207 GLN A C 1
ATOM 1548 O O . GLN A 1 207 ? -14.599 -5.197 -7.554 1.00 84.88 207 GLN A O 1
ATOM 1553 N N . TYR A 1 208 ? -13.310 -3.910 -8.863 1.00 82.62 208 TYR A N 1
ATOM 1554 C CA . TYR A 1 208 ? -12.104 -4.715 -8.688 1.00 82.62 208 TYR A CA 1
ATOM 1555 C C . TYR A 1 208 ? -11.607 -4.705 -7.234 1.00 82.62 208 TYR A C 1
ATOM 1557 O O . TYR A 1 208 ? -11.334 -5.771 -6.677 1.00 82.62 208 TYR A O 1
ATOM 1565 N N . LEU A 1 209 ? -11.553 -3.531 -6.593 1.00 82.44 209 LEU A N 1
ATOM 1566 C CA . LEU A 1 209 ? -11.175 -3.387 -5.183 1.00 82.44 209 LEU A CA 1
ATOM 1567 C C . LEU A 1 209 ? -12.119 -4.185 -4.265 1.00 82.44 209 LEU A C 1
ATOM 1569 O O . LEU A 1 209 ? -11.671 -4.980 -3.439 1.00 82.44 209 LEU A O 1
ATOM 1573 N N . LEU A 1 210 ? -13.432 -4.039 -4.438 1.00 82.31 210 LEU A N 1
ATOM 1574 C CA . LEU A 1 210 ? -14.416 -4.709 -3.589 1.00 82.31 210 LEU A CA 1
ATOM 1575 C C . LEU A 1 210 ? -14.450 -6.227 -3.812 1.00 82.31 210 LEU A C 1
ATOM 1577 O O . LEU A 1 210 ? -14.462 -6.992 -2.855 1.00 82.31 210 LEU A O 1
ATOM 1581 N N . VAL A 1 211 ? -14.446 -6.704 -5.056 1.00 71.31 211 VAL A N 1
ATOM 1582 C CA . VAL A 1 211 ? -14.633 -8.140 -5.327 1.00 71.31 211 VAL A CA 1
ATOM 1583 C C . VAL A 1 211 ? -13.380 -8.950 -4.990 1.00 71.31 211 VAL A C 1
ATOM 1585 O O . VAL A 1 211 ? -13.473 -10.053 -4.451 1.00 71.31 211 VAL A O 1
ATOM 1588 N N . ILE A 1 212 ? -12.194 -8.421 -5.293 1.00 67.31 212 ILE A N 1
ATOM 1589 C CA . ILE A 1 212 ? -10.954 -9.210 -5.248 1.00 67.31 212 ILE A CA 1
ATOM 1590 C C . ILE A 1 212 ? -10.183 -8.979 -3.946 1.00 67.31 212 ILE A C 1
ATOM 1592 O O . ILE A 1 212 ? -9.628 -9.940 -3.390 1.00 67.31 212 ILE A O 1
ATOM 1596 N N . LEU A 1 213 ? -10.174 -7.736 -3.451 1.00 66.25 213 LEU A N 1
ATOM 1597 C CA . LEU A 1 213 ? -9.314 -7.297 -2.346 1.00 66.25 213 LEU A CA 1
ATOM 1598 C C . LEU A 1 213 ? -10.052 -7.199 -1.007 1.00 66.25 213 LEU A C 1
ATOM 1600 O O . LEU A 1 213 ? -9.437 -7.428 0.038 1.00 66.25 213 LEU A O 1
ATOM 1604 N N . LEU A 1 214 ? -11.369 -6.961 -1.021 1.00 66.88 214 LEU A N 1
ATOM 1605 C CA . LEU A 1 214 ? -12.179 -6.962 0.203 1.00 66.88 214 LEU A CA 1
ATOM 1606 C C . LEU A 1 214 ? -12.461 -8.380 0.723 1.00 66.88 214 LEU A C 1
ATOM 1608 O O . LEU A 1 214 ? -12.756 -8.548 1.904 1.00 66.88 214 LEU A O 1
ATOM 1612 N N . SER A 1 215 ? -12.347 -9.415 -0.124 1.00 57.66 215 SER A N 1
ATOM 1613 C CA . SER A 1 215 ? -12.609 -10.790 0.309 1.00 57.66 215 SER A CA 1
ATOM 1614 C C . SER A 1 215 ? -11.689 -11.161 1.486 1.00 57.66 215 SER A C 1
ATOM 1616 O O . SER A 1 215 ? -10.455 -11.171 1.330 1.00 57.66 215 SER A O 1
ATOM 1618 N N . PRO A 1 216 ? -12.255 -11.530 2.652 1.00 56.16 216 PRO A N 1
ATOM 1619 C CA . PRO A 1 216 ? -11.462 -11.956 3.790 1.00 56.16 216 PRO A CA 1
ATOM 1620 C C . PRO A 1 216 ? -10.662 -13.212 3.433 1.00 56.16 216 PRO A C 1
ATOM 1622 O O . PRO A 1 216 ? -11.087 -14.047 2.628 1.00 56.16 216 PRO A O 1
ATOM 1625 N N . ILE A 1 217 ? -9.493 -13.358 4.065 1.00 53.16 217 ILE A N 1
ATOM 1626 C CA . ILE A 1 217 ? -8.522 -14.451 3.857 1.00 53.16 217 ILE A CA 1
ATOM 1627 C C . ILE A 1 217 ? -9.200 -15.833 3.921 1.00 53.16 217 ILE A C 1
ATOM 1629 O O . ILE A 1 217 ? -8.842 -16.741 3.174 1.00 53.16 217 ILE A O 1
ATOM 1633 N N . ARG A 1 218 ? -10.235 -15.970 4.761 1.00 49.56 218 ARG A N 1
ATOM 1634 C CA . ARG A 1 218 ? -11.003 -17.209 4.962 1.00 49.56 218 ARG A CA 1
ATOM 1635 C C . ARG A 1 218 ? -11.852 -17.602 3.743 1.00 49.56 218 ARG A C 1
ATOM 1637 O O . ARG A 1 218 ? -11.934 -18.784 3.430 1.00 49.56 218 ARG A O 1
ATOM 1644 N N . CYS A 1 219 ? -12.417 -16.630 3.024 1.00 44.50 219 CYS A N 1
ATOM 1645 C CA . CYS A 1 219 ? -13.207 -16.870 1.808 1.00 44.50 219 CYS A CA 1
ATOM 1646 C C . CYS A 1 219 ? -12.349 -16.876 0.536 1.00 44.50 219 CYS A C 1
ATOM 1648 O O . CYS A 1 219 ? -12.768 -17.415 -0.487 1.00 44.50 219 CYS A O 1
ATOM 1650 N N . SER A 1 220 ? -11.120 -16.345 0.600 1.00 50.12 220 SER A N 1
ATOM 1651 C CA . SER A 1 220 ? -10.217 -16.310 -0.554 1.00 50.12 220 SER A CA 1
ATOM 1652 C C . SER A 1 220 ? -9.847 -17.701 -1.078 1.00 50.12 220 SER A C 1
ATOM 1654 O O . SER A 1 220 ? -9.530 -17.799 -2.256 1.00 50.12 220 SER A O 1
ATOM 1656 N N . ARG A 1 221 ? -9.919 -18.758 -0.250 1.00 46.69 221 ARG A N 1
ATOM 1657 C CA . ARG A 1 221 ? -9.705 -20.157 -0.678 1.00 46.69 221 ARG A CA 1
ATOM 1658 C C . ARG A 1 221 ? -10.821 -20.705 -1.578 1.00 46.69 221 ARG A C 1
ATOM 1660 O O . ARG A 1 221 ? -10.578 -21.648 -2.318 1.00 46.69 221 ARG A O 1
ATOM 1667 N N . TYR A 1 222 ? -12.028 -20.140 -1.513 1.00 46.06 222 TYR A N 1
ATOM 1668 C CA . TYR A 1 222 ? -13.184 -20.585 -2.307 1.00 46.06 222 TYR A CA 1
ATOM 1669 C C . TYR A 1 222 ? -13.403 -19.738 -3.567 1.00 46.06 222 TYR A C 1
ATOM 1671 O O . TYR A 1 222 ? -13.960 -20.223 -4.544 1.00 46.06 222 TYR A O 1
ATOM 1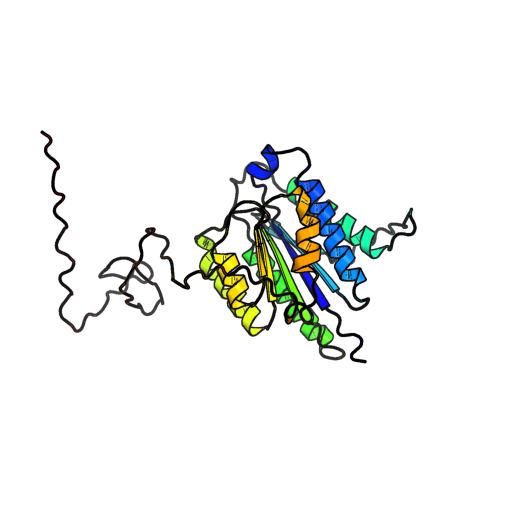679 N N . LEU A 1 223 ? -12.926 -18.491 -3.563 1.00 41.72 223 LEU A N 1
ATOM 1680 C CA . LEU A 1 223 ? -12.966 -17.557 -4.694 1.00 41.72 223 LEU A CA 1
ATOM 1681 C C . LEU A 1 223 ? -11.655 -17.558 -5.501 1.00 41.72 223 LEU A C 1
ATOM 1683 O O . LEU A 1 223 ? -11.313 -16.555 -6.124 1.00 41.72 223 LEU A O 1
ATOM 1687 N N . GLU A 1 224 ? -10.894 -18.659 -5.478 1.00 41.78 224 GLU A N 1
ATOM 1688 C CA . GLU A 1 224 ? -9.661 -18.811 -6.258 1.00 41.78 224 GLU A CA 1
ATOM 1689 C C . GLU A 1 224 ? -9.963 -18.919 -7.760 1.00 41.78 224 GLU A C 1
ATOM 1691 O O . GLU A 1 224 ? -9.770 -19.952 -8.396 1.00 41.78 224 GLU A O 1
ATOM 1696 N N . GLN A 1 225 ? -10.351 -17.806 -8.373 1.00 37.09 225 GLN A N 1
ATOM 1697 C CA . GLN A 1 225 ? -10.080 -17.576 -9.780 1.00 37.09 225 GLN A CA 1
ATOM 1698 C C . GLN A 1 225 ? -8.606 -17.161 -9.874 1.00 37.09 225 GLN A C 1
ATOM 1700 O O . GLN A 1 225 ? -8.269 -15.995 -10.070 1.00 37.09 225 GLN A O 1
ATOM 1705 N N . ARG A 1 226 ? -7.697 -18.121 -9.636 1.00 37.44 226 ARG A N 1
ATOM 1706 C CA . ARG A 1 226 ? -6.282 -17.927 -9.961 1.00 37.44 226 ARG A CA 1
ATOM 1707 C C . ARG A 1 226 ? -6.230 -17.724 -11.464 1.00 37.44 226 ARG A C 1
ATOM 1709 O O . ARG A 1 226 ? -6.425 -18.680 -12.206 1.00 37.44 226 ARG A O 1
ATOM 1716 N N . VAL A 1 227 ? -5.995 -16.497 -11.918 1.00 35.41 227 VAL A N 1
ATOM 1717 C CA . VAL A 1 227 ? -5.551 -16.285 -13.294 1.00 35.41 227 VAL A CA 1
ATOM 1718 C C . VAL A 1 227 ? -4.178 -16.955 -13.355 1.00 35.41 227 VAL A C 1
ATOM 1720 O O . VAL A 1 227 ? -3.274 -16.519 -12.640 1.00 35.41 227 VAL A O 1
ATOM 1723 N N . PRO A 1 228 ? -4.009 -18.070 -14.083 1.00 33.69 228 PRO A N 1
ATOM 1724 C CA . PRO A 1 228 ? -2.753 -18.791 -14.073 1.00 33.69 228 PRO A CA 1
ATOM 1725 C C . PRO A 1 228 ? -1.771 -18.000 -14.934 1.00 33.69 228 PRO A C 1
ATOM 1727 O O . PRO A 1 228 ? -1.682 -18.217 -16.138 1.00 33.69 228 PRO A O 1
ATOM 1730 N N . PHE A 1 229 ? -1.047 -17.057 -14.337 1.00 36.16 229 PHE A N 1
ATOM 1731 C CA . PHE A 1 229 ? 0.134 -16.483 -14.967 1.00 36.16 229 PHE A CA 1
ATOM 1732 C C . PHE A 1 229 ? 1.366 -16.958 -14.211 1.00 36.16 229 PHE A C 1
ATOM 1734 O O . PHE A 1 229 ? 1.757 -16.437 -13.176 1.00 36.16 229 PHE A O 1
ATOM 1741 N N . LEU A 1 230 ? 1.936 -18.037 -14.738 1.00 34.69 230 LEU A N 1
ATOM 1742 C CA . LEU A 1 230 ? 3.183 -18.626 -14.284 1.00 34.69 230 LEU A CA 1
ATOM 1743 C C . LEU A 1 230 ? 4.314 -17.697 -14.746 1.00 34.69 230 LEU A C 1
ATOM 1745 O O . LEU A 1 230 ? 4.657 -17.710 -15.929 1.00 34.69 230 LEU A O 1
ATOM 1749 N N . PHE A 1 231 ? 4.885 -16.874 -13.860 1.00 42.69 231 PHE A N 1
ATOM 1750 C CA . PHE A 1 231 ? 6.102 -16.134 -14.199 1.00 42.69 231 PHE A CA 1
ATOM 1751 C C . PHE A 1 231 ? 7.342 -16.767 -13.572 1.00 42.69 231 PHE A C 1
ATOM 1753 O O . PHE A 1 231 ? 7.368 -17.202 -12.424 1.00 42.69 231 PHE A O 1
ATOM 1760 N N . HIS A 1 232 ? 8.387 -16.868 -14.388 1.00 35.12 232 HIS A N 1
ATOM 1761 C CA . HIS A 1 232 ? 9.635 -17.526 -14.043 1.00 35.12 232 HIS A CA 1
ATOM 1762 C C . HIS A 1 232 ? 10.422 -16.714 -13.006 1.00 35.12 232 HIS A C 1
ATOM 1764 O O . HIS A 1 232 ? 10.898 -15.620 -13.306 1.00 35.12 232 HIS A O 1
ATOM 1770 N N . HIS A 1 233 ? 10.655 -17.301 -11.829 1.00 37.16 233 HIS A N 1
ATOM 1771 C CA . HIS A 1 233 ? 11.660 -16.848 -10.865 1.00 37.16 233 HIS A CA 1
ATOM 1772 C C . HIS A 1 233 ? 13.056 -16.881 -11.512 1.00 37.16 233 HIS A C 1
ATOM 1774 O O . HIS A 1 233 ? 13.737 -17.907 -11.488 1.00 37.16 233 HIS A O 1
ATOM 1780 N N . ARG A 1 234 ? 13.490 -15.793 -12.156 1.00 44.16 234 ARG A N 1
ATOM 1781 C CA . ARG A 1 234 ? 14.861 -15.665 -12.667 1.00 44.16 234 ARG A CA 1
ATOM 1782 C C . ARG A 1 234 ? 15.431 -14.289 -12.331 1.00 44.16 234 ARG A C 1
ATOM 1784 O O . ARG A 1 234 ? 14.770 -13.289 -12.603 1.00 44.16 234 ARG A O 1
ATOM 1791 N N . PRO A 1 235 ? 16.655 -14.222 -11.783 1.00 36.34 235 PRO A N 1
ATOM 1792 C CA . PRO A 1 235 ? 17.318 -12.952 -11.527 1.00 36.34 235 PRO A CA 1
ATOM 1793 C C . PRO A 1 235 ? 17.637 -12.255 -12.859 1.00 36.34 235 PRO A C 1
ATOM 1795 O O . PRO A 1 235 ? 18.324 -12.816 -13.714 1.00 36.34 235 PRO A O 1
ATOM 1798 N N . LEU A 1 236 ? 17.138 -11.029 -13.042 1.00 40.03 236 LEU A N 1
ATOM 1799 C CA . LEU A 1 236 ? 17.554 -10.139 -14.127 1.00 40.03 236 LEU A CA 1
ATOM 1800 C C . LEU A 1 236 ? 18.706 -9.258 -13.630 1.00 40.03 236 LEU A C 1
ATOM 1802 O O . LEU A 1 236 ? 18.548 -8.499 -12.678 1.00 40.03 236 LEU A O 1
ATOM 1806 N N . VAL A 1 237 ? 19.862 -9.325 -14.293 1.00 38.69 237 VAL A N 1
ATOM 1807 C CA . VAL A 1 237 ? 20.970 -8.386 -14.066 1.00 38.69 237 VAL A CA 1
ATOM 1808 C C . VAL A 1 237 ? 20.742 -7.147 -14.936 1.00 38.69 237 VAL A C 1
ATOM 1810 O O . VAL A 1 237 ? 20.624 -7.250 -16.157 1.00 38.69 237 VAL A O 1
ATOM 1813 N N . GLY A 1 238 ? 20.699 -5.970 -14.307 1.00 36.84 238 GLY A N 1
ATOM 1814 C CA . GLY A 1 238 ? 20.302 -4.681 -14.893 1.00 36.84 238 GLY A CA 1
ATOM 1815 C C . GLY A 1 238 ? 21.212 -4.073 -15.968 1.00 36.84 238 GLY A C 1
ATOM 1816 O O . GLY A 1 238 ? 21.113 -2.877 -16.210 1.00 36.84 238 GLY A O 1
ATOM 1817 N N . MET A 1 239 ? 22.084 -4.848 -16.625 1.00 31.77 239 MET A N 1
ATOM 1818 C CA . MET A 1 239 ? 22.974 -4.317 -17.671 1.00 31.77 239 MET A CA 1
ATOM 1819 C C . MET A 1 239 ? 22.744 -4.873 -19.083 1.00 31.77 239 MET A C 1
ATOM 1821 O O . MET A 1 239 ? 23.264 -4.310 -20.038 1.00 31.77 239 MET A O 1
ATOM 1825 N N . MET A 1 240 ? 21.922 -5.911 -19.267 1.00 37.16 240 MET A N 1
ATOM 1826 C CA . MET A 1 240 ? 21.450 -6.3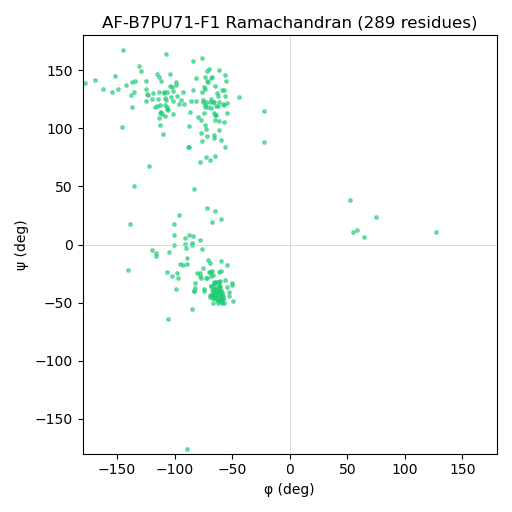36 -20.594 1.00 37.16 240 MET A CA 1
ATOM 1827 C C . MET A 1 240 ? 20.211 -7.223 -20.438 1.00 37.16 240 MET A C 1
ATOM 1829 O O . MET A 1 240 ? 20.221 -8.157 -19.641 1.00 37.16 240 MET A O 1
ATOM 1833 N N . ARG A 1 241 ? 19.155 -6.972 -21.228 1.00 38.69 241 ARG A N 1
ATOM 1834 C CA . ARG A 1 241 ? 18.014 -7.891 -21.412 1.00 38.69 241 ARG A CA 1
ATOM 1835 C C . ARG A 1 241 ? 18.501 -9.177 -22.097 1.00 38.69 241 ARG A C 1
ATOM 1837 O O . ARG A 1 241 ? 18.335 -9.351 -23.300 1.00 38.69 241 ARG A O 1
ATOM 1844 N N . GLY A 1 242 ? 19.158 -10.049 -21.345 1.00 33.47 242 GLY A N 1
ATOM 1845 C CA . GLY A 1 242 ? 19.727 -11.299 -21.828 1.00 33.47 242 GLY A CA 1
ATOM 1846 C C . GLY A 1 242 ? 19.720 -12.352 -20.729 1.00 33.47 242 GLY A C 1
ATOM 1847 O O . GLY A 1 242 ? 20.078 -12.080 -19.589 1.00 33.47 242 GLY A O 1
ATOM 1848 N N . ILE A 1 243 ? 19.278 -13.556 -21.083 1.00 35.00 243 ILE A N 1
ATOM 1849 C CA . ILE A 1 243 ? 19.218 -14.719 -20.194 1.00 35.00 243 ILE A CA 1
ATOM 1850 C C . ILE A 1 243 ? 20.649 -15.225 -19.970 1.00 35.00 243 ILE A C 1
ATOM 1852 O O . ILE A 1 243 ? 21.340 -15.556 -20.935 1.00 35.00 243 ILE A O 1
ATOM 1856 N N . VAL A 1 244 ? 21.089 -15.298 -18.713 1.00 35.44 244 VAL A N 1
ATOM 1857 C CA . VAL A 1 244 ? 22.452 -15.712 -18.339 1.00 35.44 244 VAL A CA 1
ATOM 1858 C C . VAL A 1 244 ? 22.425 -17.111 -17.732 1.00 35.44 244 VAL A C 1
ATOM 1860 O O . VAL A 1 244 ? 21.620 -17.397 -16.850 1.00 35.44 244 VAL A O 1
ATOM 1863 N N . TRP A 1 245 ? 23.315 -17.977 -18.219 1.00 31.70 245 TRP A N 1
ATOM 1864 C CA . TRP A 1 245 ? 23.387 -19.403 -17.875 1.00 31.70 245 TRP A CA 1
ATOM 1865 C C . TRP A 1 245 ? 24.541 -19.767 -16.923 1.00 31.70 245 TRP A C 1
ATOM 1867 O O . TRP A 1 245 ? 24.600 -20.902 -16.463 1.00 31.70 245 TRP A O 1
ATOM 1877 N N . LEU A 1 246 ? 25.446 -18.837 -16.589 1.00 41.47 246 LEU A N 1
ATOM 1878 C CA . LEU A 1 246 ? 26.562 -19.085 -15.664 1.00 41.47 246 LEU A CA 1
ATOM 1879 C C . LEU A 1 246 ? 26.493 -18.158 -14.448 1.00 41.47 246 LEU A C 1
ATOM 1881 O O . LEU A 1 246 ? 26.475 -16.941 -14.595 1.00 41.47 246 LEU A O 1
ATOM 1885 N N . HIS A 1 247 ? 26.499 -18.752 -13.254 1.00 48.50 247 HIS A N 1
ATOM 1886 C CA . HIS A 1 247 ? 26.541 -18.046 -11.975 1.00 48.50 247 HIS A CA 1
ATOM 1887 C C . HIS A 1 247 ? 27.910 -18.301 -11.334 1.00 48.50 247 HIS A C 1
ATOM 1889 O O . HIS A 1 247 ? 28.196 -19.430 -10.945 1.00 48.50 247 HIS A O 1
ATOM 1895 N N . GLN A 1 248 ? 28.749 -17.269 -11.216 1.00 51.06 248 GLN A N 1
ATOM 1896 C CA . GLN A 1 248 ? 29.935 -17.296 -10.356 1.00 51.06 248 GLN A CA 1
ATOM 1897 C C . GLN A 1 248 ? 29.699 -16.294 -9.231 1.00 51.06 248 GLN A C 1
ATOM 1899 O O . GLN A 1 248 ? 29.763 -15.084 -9.443 1.00 51.06 248 GLN A O 1
ATOM 1904 N N . ALA A 1 249 ? 29.366 -16.801 -8.047 1.00 51.62 249 ALA A N 1
ATOM 1905 C CA . ALA A 1 249 ? 29.144 -15.960 -6.883 1.00 51.62 249 ALA A CA 1
ATOM 1906 C C . ALA A 1 249 ? 30.494 -15.447 -6.362 1.00 51.62 249 ALA A C 1
ATOM 1908 O O . ALA A 1 249 ? 31.361 -16.227 -5.968 1.00 51.62 249 ALA A O 1
ATOM 1909 N N . CYS A 1 250 ? 30.682 -14.129 -6.371 1.00 56.94 250 CYS A N 1
ATOM 1910 C CA . CYS A 1 250 ? 31.724 -13.490 -5.572 1.00 56.94 250 CYS A CA 1
ATOM 1911 C C . CYS A 1 250 ? 31.278 -13.443 -4.100 1.00 56.94 250 CYS A C 1
ATOM 1913 O O . CYS A 1 250 ? 30.079 -13.488 -3.824 1.00 56.94 250 CYS A O 1
ATOM 1915 N N . CYS A 1 251 ? 32.204 -13.278 -3.149 1.00 65.12 251 CYS A N 1
ATOM 1916 C CA . CYS A 1 251 ? 31.873 -13.120 -1.723 1.00 65.12 251 CYS A CA 1
ATOM 1917 C C . CYS A 1 251 ? 30.869 -11.980 -1.437 1.00 65.12 251 CYS A C 1
ATOM 1919 O O . CYS A 1 251 ? 30.255 -11.962 -0.379 1.00 65.12 251 CYS A O 1
ATOM 1921 N N . CYS A 1 252 ? 30.676 -11.046 -2.375 1.00 62.75 252 CYS A N 1
ATOM 1922 C CA . CYS A 1 252 ? 29.697 -9.961 -2.298 1.00 62.75 252 CYS A CA 1
ATOM 1923 C C . CYS A 1 252 ? 28.284 -10.308 -2.817 1.00 62.75 252 CYS A C 1
ATOM 1925 O O . CYS A 1 252 ? 27.468 -9.402 -2.957 1.00 62.75 252 CYS A O 1
ATOM 1927 N N . LEU A 1 253 ? 27.987 -11.574 -3.144 1.00 68.44 253 LEU A N 1
ATOM 1928 C CA . LEU A 1 253 ? 26.695 -12.030 -3.699 1.00 68.44 253 LEU A CA 1
ATOM 1929 C C . LEU A 1 253 ? 26.276 -11.353 -5.025 1.00 68.44 253 LEU A C 1
ATOM 1931 O O . LEU A 1 253 ? 25.141 -11.512 -5.473 1.00 68.44 253 LEU A O 1
ATOM 1935 N N . CYS A 1 254 ? 27.177 -10.628 -5.696 1.00 63.66 254 CYS A N 1
ATOM 1936 C CA . CYS A 1 254 ? 26.890 -10.026 -6.996 1.00 63.66 254 CYS A CA 1
ATOM 1937 C C . CYS A 1 254 ? 26.866 -11.082 -8.110 1.00 63.66 254 CYS A C 1
ATOM 1939 O O . CYS A 1 254 ? 27.776 -11.907 -8.224 1.00 63.66 254 CYS A O 1
ATOM 1941 N N . LEU A 1 255 ? 25.839 -11.005 -8.956 1.00 64.94 255 LEU A N 1
ATOM 1942 C CA . LEU A 1 255 ? 25.653 -11.842 -10.139 1.00 64.94 255 LEU A CA 1
ATOM 1943 C C . LEU A 1 255 ? 26.016 -11.046 -11.394 1.00 64.94 255 LEU A C 1
ATOM 1945 O O . LEU A 1 255 ? 25.497 -9.953 -11.612 1.00 64.94 255 LEU A O 1
ATOM 1949 N N . PHE A 1 256 ? 26.896 -11.600 -12.228 1.00 64.12 256 PHE A N 1
ATOM 1950 C CA . PHE A 1 256 ? 27.378 -10.947 -13.446 1.00 64.12 256 PHE A CA 1
ATOM 1951 C C . PHE A 1 256 ? 26.877 -11.658 -14.705 1.00 64.12 256 PHE A C 1
ATOM 1953 O O . PHE A 1 256 ? 26.835 -12.883 -14.769 1.00 64.12 256 PHE A O 1
ATOM 1960 N N . CYS A 1 257 ? 26.520 -10.872 -15.726 1.00 53.97 257 CYS A N 1
ATOM 1961 C CA . CYS A 1 257 ? 26.012 -11.372 -17.007 1.00 53.97 257 CYS A CA 1
ATOM 1962 C C . CYS A 1 257 ? 27.114 -11.917 -17.932 1.00 53.97 257 CYS A C 1
ATOM 1964 O O . CYS A 1 257 ? 26.857 -12.778 -18.773 1.00 53.97 257 CYS A O 1
ATOM 1966 N N . ALA A 1 258 ? 28.337 -11.407 -17.791 1.00 64.56 258 ALA A N 1
ATOM 1967 C CA . ALA A 1 258 ? 29.497 -11.795 -18.577 1.00 64.56 258 ALA A CA 1
ATOM 1968 C C . ALA A 1 258 ? 30.680 -12.080 -17.651 1.00 64.56 258 ALA A C 1
ATOM 1970 O O . ALA A 1 258 ? 30.772 -11.535 -16.550 1.00 64.56 258 ALA A O 1
ATOM 1971 N N . PHE A 1 259 ? 31.592 -12.932 -18.115 1.00 65.62 259 PHE A N 1
ATOM 1972 C CA . PHE A 1 259 ? 32.830 -13.213 -17.402 1.00 65.62 259 PHE A CA 1
ATOM 1973 C C . PHE A 1 259 ? 33.670 -11.934 -17.283 1.00 65.62 259 PHE A C 1
ATOM 1975 O O . PHE A 1 259 ? 34.082 -11.368 -18.295 1.00 65.62 259 PHE A O 1
ATOM 1982 N N . SER A 1 260 ? 33.939 -11.510 -16.047 1.00 70.00 260 SER A N 1
ATOM 1983 C CA . SER A 1 260 ? 34.902 -10.458 -15.723 1.00 70.00 260 SER A CA 1
ATOM 1984 C C . SER A 1 260 ? 35.940 -11.025 -14.752 1.00 70.00 260 SER A C 1
ATOM 1986 O O . SER A 1 260 ? 35.549 -11.598 -13.734 1.00 70.00 260 SER A O 1
ATOM 1988 N N . PRO A 1 261 ? 37.251 -10.879 -15.020 1.00 70.38 261 PRO A N 1
ATOM 1989 C CA . PRO A 1 261 ? 38.301 -11.362 -14.121 1.00 70.38 261 PRO A CA 1
ATOM 1990 C C . PRO A 1 261 ? 38.378 -10.569 -12.802 1.00 70.38 261 PRO A C 1
ATOM 1992 O O . PRO A 1 261 ? 38.976 -11.044 -11.836 1.00 70.38 261 PRO A O 1
ATOM 1995 N N . ILE A 1 262 ? 37.756 -9.386 -12.748 1.00 77.69 262 ILE A N 1
ATOM 1996 C CA . ILE A 1 262 ? 37.711 -8.504 -11.578 1.00 77.69 262 ILE A CA 1
ATOM 1997 C C . ILE A 1 262 ? 36.245 -8.209 -11.238 1.00 77.69 262 ILE A C 1
ATOM 1999 O O . ILE A 1 262 ? 35.443 -7.880 -12.116 1.00 77.69 262 ILE A O 1
ATOM 2003 N N . CYS A 1 263 ? 35.895 -8.318 -9.958 1.00 75.94 263 CYS A N 1
ATOM 2004 C CA . CYS A 1 263 ? 34.595 -7.913 -9.424 1.00 75.94 263 CYS A CA 1
ATOM 2005 C C . CYS A 1 263 ? 34.410 -6.393 -9.569 1.00 75.94 263 CYS A C 1
ATOM 2007 O O . CYS A 1 263 ? 35.158 -5.635 -8.961 1.00 75.94 263 CYS A O 1
ATOM 2009 N N . SER A 1 264 ? 33.406 -5.911 -10.308 1.00 73.56 264 SER A N 1
ATOM 2010 C CA . SER A 1 264 ? 33.181 -4.458 -10.440 1.00 73.56 264 SER A CA 1
ATOM 2011 C C . SER A 1 264 ? 32.742 -3.792 -9.129 1.00 73.56 264 SER A C 1
ATOM 2013 O O . SER A 1 264 ? 33.001 -2.613 -8.929 1.00 73.56 264 SER A O 1
ATOM 2015 N N . THR A 1 265 ? 32.102 -4.543 -8.228 1.00 77.31 265 THR A N 1
ATOM 2016 C CA . THR A 1 265 ? 31.585 -4.027 -6.947 1.00 77.31 265 THR A CA 1
ATOM 2017 C C . THR A 1 265 ? 32.655 -3.968 -5.859 1.00 77.31 265 THR A C 1
ATOM 2019 O O . THR A 1 265 ? 32.695 -3.044 -5.061 1.00 77.31 265 THR A O 1
ATOM 2022 N N . CYS A 1 266 ? 33.509 -4.986 -5.805 1.00 76.69 266 CYS A N 1
ATOM 2023 C CA . CYS A 1 266 ? 34.415 -5.245 -4.691 1.00 76.69 266 CYS A CA 1
ATOM 2024 C C . CYS A 1 266 ? 35.893 -5.228 -5.090 1.00 76.69 266 CYS A C 1
ATOM 2026 O O . CYS A 1 266 ? 36.757 -5.376 -4.234 1.00 76.69 266 CYS A O 1
ATOM 2028 N N . GLN A 1 267 ? 36.175 -5.075 -6.388 1.00 78.56 267 GLN A N 1
ATOM 2029 C CA . GLN A 1 267 ? 37.508 -5.009 -6.996 1.00 78.56 267 GLN A CA 1
ATOM 2030 C C . GLN A 1 267 ? 38.427 -6.198 -6.685 1.00 78.56 267 GLN A C 1
ATOM 2032 O O . GLN A 1 267 ? 39.606 -6.189 -7.032 1.00 78.56 267 GLN A O 1
ATOM 2037 N N . THR A 1 268 ? 37.901 -7.268 -6.090 1.00 77.19 268 THR A N 1
ATOM 2038 C CA . THR A 1 268 ? 38.659 -8.489 -5.853 1.00 77.19 268 THR A CA 1
ATOM 2039 C C . THR A 1 268 ? 38.840 -9.256 -7.159 1.00 77.19 268 THR A C 1
ATOM 2041 O O . THR A 1 268 ? 37.912 -9.410 -7.963 1.00 77.19 268 THR A O 1
ATOM 2044 N N . ALA A 1 269 ? 40.065 -9.733 -7.379 1.00 74.19 269 ALA A N 1
ATOM 2045 C CA . ALA A 1 269 ? 40.379 -10.637 -8.473 1.00 74.19 269 ALA A CA 1
ATOM 2046 C C . ALA A 1 269 ? 39.878 -12.043 -8.129 1.00 74.19 269 ALA A C 1
ATOM 2048 O O . ALA A 1 269 ? 40.150 -12.568 -7.043 1.00 74.19 269 ALA A O 1
ATOM 2049 N N . PHE A 1 270 ? 39.159 -12.668 -9.056 1.00 73.19 270 PHE A N 1
ATOM 2050 C CA . PHE A 1 270 ? 38.717 -14.045 -8.874 1.00 73.19 270 PHE A CA 1
ATOM 2051 C C . PHE A 1 270 ? 39.929 -14.988 -8.927 1.00 73.19 270 PHE A C 1
ATOM 2053 O O . PHE A 1 270 ? 40.674 -15.009 -9.907 1.00 73.19 270 PHE A O 1
ATOM 2060 N N . LYS A 1 271 ? 40.141 -15.781 -7.868 1.00 63.09 271 LYS A N 1
ATOM 2061 C CA . LYS A 1 271 ? 41.157 -16.843 -7.863 1.00 63.09 271 LYS A CA 1
ATOM 2062 C C . LYS A 1 271 ? 40.599 -18.060 -8.597 1.00 63.09 271 LYS A C 1
ATOM 2064 O O . LYS A 1 271 ? 39.701 -18.725 -8.089 1.00 63.09 271 LYS A O 1
ATOM 2069 N N . PHE A 1 272 ? 41.128 -18.349 -9.782 1.00 66.94 272 PHE A N 1
ATOM 2070 C CA . PHE A 1 272 ? 40.754 -19.531 -10.558 1.00 66.94 272 PHE A CA 1
ATOM 2071 C C . PHE A 1 272 ? 41.751 -20.664 -10.301 1.00 66.94 272 PHE A C 1
ATOM 2073 O O . PHE A 1 272 ? 42.942 -20.512 -10.551 1.00 66.94 272 PHE A O 1
ATOM 2080 N N . THR A 1 273 ? 41.262 -21.803 -9.811 1.00 52.38 273 THR A N 1
ATOM 2081 C CA . THR A 1 273 ? 42.049 -23.030 -9.585 1.00 52.38 273 THR A CA 1
ATOM 2082 C C . THR A 1 273 ? 41.850 -24.076 -10.693 1.00 52.38 273 THR A C 1
ATOM 2084 O O . THR A 1 273 ? 42.185 -25.242 -10.510 1.00 52.38 273 THR A O 1
ATOM 2087 N N . GLY A 1 274 ? 41.328 -23.676 -11.859 1.00 61.72 274 GLY A N 1
ATOM 2088 C CA . GLY A 1 274 ? 41.100 -24.556 -13.010 1.00 61.72 274 GLY A CA 1
ATOM 2089 C C . GLY A 1 274 ? 41.335 -23.855 -14.356 1.00 61.72 274 GLY A C 1
ATOM 2090 O O . GLY A 1 274 ? 41.467 -22.628 -14.390 1.00 61.72 274 GLY A O 1
ATOM 2091 N N . PRO A 1 275 ? 41.406 -24.610 -15.469 1.00 49.91 275 PRO A N 1
ATOM 2092 C CA . PRO A 1 275 ? 41.641 -24.045 -16.793 1.00 49.91 275 PRO A CA 1
ATOM 2093 C C . PRO A 1 275 ? 40.492 -23.113 -17.197 1.00 49.91 275 PRO A C 1
ATOM 2095 O O . PRO A 1 275 ? 39.316 -23.467 -17.105 1.00 49.91 275 PRO A O 1
ATOM 2098 N N . LEU A 1 276 ? 40.850 -21.907 -17.643 1.00 54.81 276 LEU A N 1
ATOM 2099 C CA . LEU A 1 276 ? 39.912 -20.879 -18.096 1.00 54.81 276 LEU A CA 1
ATOM 2100 C C . LEU A 1 276 ? 39.016 -21.426 -19.227 1.00 54.81 276 LEU A C 1
ATOM 2102 O O . LEU A 1 276 ? 39.548 -21.916 -20.229 1.00 54.81 276 LEU A O 1
ATOM 2106 N N . PRO A 1 277 ? 37.677 -21.316 -19.136 1.00 50.09 277 PRO A N 1
ATOM 2107 C CA . PRO A 1 277 ? 36.808 -21.640 -20.259 1.00 50.09 277 PRO A CA 1
ATOM 2108 C C . PRO A 1 277 ? 37.112 -20.700 -21.434 1.00 50.09 277 PRO A C 1
ATOM 2110 O O . PRO A 1 277 ? 37.119 -19.476 -21.304 1.00 50.09 277 PRO A O 1
ATOM 2113 N N . SER A 1 278 ? 37.357 -21.280 -22.608 1.00 46.41 278 SER A N 1
ATOM 2114 C CA . SER A 1 278 ? 37.813 -20.630 -23.847 1.00 46.41 278 SER A CA 1
ATOM 2115 C C . SER A 1 278 ? 36.758 -19.755 -24.555 1.00 46.41 278 SER A C 1
ATOM 2117 O O . SER A 1 278 ? 36.780 -19.595 -25.777 1.00 46.41 278 SER A O 1
ATOM 2119 N N . LEU A 1 279 ? 35.845 -19.131 -23.805 1.00 50.84 279 LEU A N 1
ATOM 2120 C CA . LEU A 1 279 ? 34.746 -18.309 -24.333 1.00 50.84 279 LEU A CA 1
ATOM 2121 C C . LEU A 1 279 ? 35.169 -16.897 -24.789 1.00 50.84 279 LEU A C 1
ATOM 2123 O O . LEU A 1 279 ? 34.333 -16.125 -25.248 1.00 50.84 279 LEU A O 1
ATOM 2127 N N . LEU A 1 280 ? 36.465 -16.571 -24.750 1.00 46.50 280 LEU A N 1
ATOM 2128 C CA . LEU A 1 280 ? 37.022 -15.310 -25.263 1.00 46.50 280 LEU A CA 1
ATOM 2129 C C . LEU A 1 280 ? 37.317 -15.310 -26.775 1.00 46.50 280 LEU A C 1
ATOM 2131 O O . LEU A 1 280 ? 37.867 -14.335 -27.291 1.00 46.50 280 LEU A O 1
ATOM 2135 N N . LYS A 1 281 ? 36.931 -16.344 -27.539 1.00 40.81 281 LYS A N 1
ATOM 2136 C CA . LYS A 1 281 ? 36.996 -16.250 -29.007 1.00 40.81 281 LYS A CA 1
ATOM 2137 C C . LYS A 1 281 ? 35.905 -15.308 -29.519 1.00 40.81 281 LYS A C 1
ATOM 2139 O O . LYS A 1 281 ? 34.771 -15.707 -29.761 1.00 40.81 281 LYS A O 1
ATOM 2144 N N . SER A 1 282 ? 36.307 -14.046 -29.679 1.00 39.97 282 SER A N 1
ATOM 2145 C CA . SER A 1 282 ? 35.683 -12.999 -30.489 1.00 39.97 282 SER A CA 1
ATOM 2146 C C . SER A 1 282 ? 34.796 -13.579 -31.597 1.00 39.97 282 SER A C 1
ATOM 2148 O O . SER A 1 282 ? 35.281 -14.234 -32.525 1.00 39.97 282 SER A O 1
ATOM 2150 N N . LYS A 1 283 ? 33.482 -13.329 -31.516 1.00 36.81 283 LYS A N 1
ATOM 2151 C CA . LYS A 1 283 ? 32.589 -13.498 -32.665 1.00 36.81 283 LYS A CA 1
ATOM 2152 C C . LYS A 1 283 ? 33.069 -12.534 -33.754 1.00 36.81 283 LYS A C 1
ATOM 2154 O O . LYS A 1 283 ? 32.730 -11.353 -33.726 1.00 36.81 283 LYS A O 1
ATOM 2159 N N . LYS A 1 284 ? 33.842 -13.032 -34.727 1.00 34.72 284 LYS A N 1
ATOM 2160 C CA . LYS A 1 284 ? 34.113 -12.307 -35.976 1.00 34.72 284 LYS A CA 1
ATOM 2161 C C . LYS A 1 284 ? 32.770 -11.930 -36.603 1.00 34.72 284 LYS A C 1
ATOM 2163 O O . LYS A 1 284 ? 31.995 -12.792 -37.016 1.00 34.72 284 LYS A O 1
ATOM 2168 N N . LYS A 1 285 ? 32.505 -10.627 -36.646 1.00 35.28 285 LYS A N 1
ATOM 2169 C CA . LYS A 1 285 ? 31.390 -9.998 -37.352 1.00 35.28 285 LYS A CA 1
ATOM 2170 C C . LYS A 1 285 ? 31.489 -10.415 -38.827 1.00 35.28 285 LYS A C 1
ATOM 2172 O O . LYS A 1 285 ? 32.384 -9.954 -39.530 1.00 35.28 285 LYS A O 1
ATOM 2177 N N . LYS A 1 286 ? 30.623 -11.324 -39.294 1.00 35.66 286 LYS A N 1
ATOM 2178 C CA . LYS A 1 286 ? 30.475 -11.596 -40.733 1.00 35.66 286 LYS A CA 1
ATOM 2179 C C . LYS A 1 286 ? 29.928 -10.315 -41.365 1.00 35.66 286 LYS A C 1
ATOM 2181 O O . LYS A 1 286 ? 28.777 -9.956 -41.124 1.00 35.66 286 LYS A O 1
ATOM 2186 N N . GLN A 1 287 ? 30.771 -9.604 -42.111 1.00 37.47 287 GLN A N 1
ATOM 2187 C CA . GLN A 1 287 ? 30.329 -8.559 -43.027 1.00 37.47 287 GLN A CA 1
ATOM 2188 C C . GLN A 1 287 ? 29.338 -9.195 -44.010 1.00 37.47 287 GLN A C 1
ATOM 2190 O O . GLN A 1 287 ? 29.678 -10.149 -44.708 1.00 37.47 287 GLN A O 1
ATOM 2195 N N . ARG A 1 288 ? 28.101 -8.692 -44.038 1.00 36.12 288 ARG A N 1
ATOM 2196 C CA . ARG A 1 288 ? 27.223 -8.857 -45.197 1.00 36.12 288 ARG A CA 1
ATOM 2197 C C . ARG A 1 288 ? 27.784 -7.943 -46.288 1.00 36.12 288 ARG A C 1
ATOM 2199 O O . ARG A 1 288 ? 27.562 -6.739 -46.225 1.00 36.12 288 ARG A O 1
ATOM 2206 N N . LEU A 1 289 ? 28.537 -8.501 -47.235 1.00 34.00 289 LEU A N 1
ATOM 2207 C CA . LEU A 1 289 ? 28.599 -7.912 -48.569 1.00 34.00 289 LEU A CA 1
ATOM 2208 C C . LEU A 1 289 ? 27.287 -8.271 -49.266 1.00 34.00 289 LEU A C 1
ATOM 2210 O O . LEU A 1 289 ? 26.911 -9.443 -49.299 1.00 34.00 289 LEU A O 1
ATOM 2214 N N . GLY A 1 290 ? 26.583 -7.248 -49.743 1.00 37.62 290 GLY A N 1
ATOM 2215 C CA . GLY A 1 290 ? 25.506 -7.427 -50.701 1.00 37.62 290 GLY A CA 1
ATOM 2216 C C . GLY A 1 290 ? 26.066 -7.890 -52.041 1.00 37.62 290 GLY A C 1
ATOM 2217 O O . GLY A 1 290 ? 27.174 -7.498 -52.408 1.00 37.62 290 GLY A O 1
ATOM 2218 N N . ILE A 1 291 ? 25.310 -8.761 -52.699 1.00 35.50 291 ILE A N 1
ATOM 2219 C CA . ILE A 1 291 ? 24.690 -8.613 -54.024 1.00 35.50 291 ILE A CA 1
ATOM 2220 C C . ILE A 1 291 ? 23.502 -9.579 -54.013 1.00 35.50 291 ILE A C 1
ATOM 2222 O O . ILE A 1 291 ? 23.676 -10.704 -53.488 1.00 35.50 291 ILE A O 1
#

InterPro domains:
  IPR004600 TFIIH subunit Tfb4/GTF2H3 [PF03850] (7-267)
  IPR004600 TFIIH subunit Tfb4/GTF2H3 [PTHR12831] (3-284)
  IPR036465 von Willebrand factor A-like domain superfamily [G3DSA:3.40.50.410] (2-214)

Radius of gyration: 23.47 Å; Cα contacts (8 Å, |Δi|>4): 352; chains: 1; bounding box: 68×47×80 Å

Solvent-accessible surface area (backbone atoms only — not comparable to full-atom values): 17907 Å² total; per-residue (Å²): 139,87,81,80,74,24,39,35,43,36,41,36,40,48,64,48,82,44,67,68,63,67,72,71,45,100,53,55,64,59,54,49,52,50,33,49,37,52,49,53,42,54,54,45,70,73,39,91,63,34,44,74,34,34,30,37,12,26,48,89,50,55,46,70,40,33,72,67,74,93,84,70,83,70,85,69,75,64,91,72,85,57,61,58,69,50,55,49,53,42,48,34,53,54,52,42,52,50,52,54,60,69,68,57,67,97,77,70,72,88,54,66,60,34,52,56,54,33,52,51,51,48,52,53,48,51,56,49,51,52,62,74,32,69,83,80,59,79,61,51,52,37,37,40,38,41,38,54,62,72,84,59,80,86,49,48,67,56,45,51,56,49,37,57,51,32,38,76,67,70,31,32,36,29,39,39,31,52,74,51,91,48,71,63,62,43,49,38,8,63,69,29,71,32,50,68,43,77,50,93,49,79,91,51,43,48,60,53,47,53,67,68,66,61,50,52,80,83,55,45,76,79,64,65,78,70,76,87,71,90,75,80,94,66,92,80,56,97,85,53,104,65,93,69,92,65,85,69,76,47,101,81,72,54,76,57,85,65,97,61,72,49,40,91,90,73,68,48,67,69,86,74,94,65,86,77,79,82,79,80,68,73,82,74,79,78,77,82,77,87,132

Sequence (291 aa):
LAEDEGSLLVAIIDTNPCASLLESDQGIVSKLLDALSVFCNSHLMLNPCNKLAIIASHSHKSTFIYPKPQESSSDTYSVDGQYELFTEVTGAIKDGVKELVLSDDSESAAGESLLTGGLSLALCYINRIEKESSSQNKIASRILVLSASGESASQYL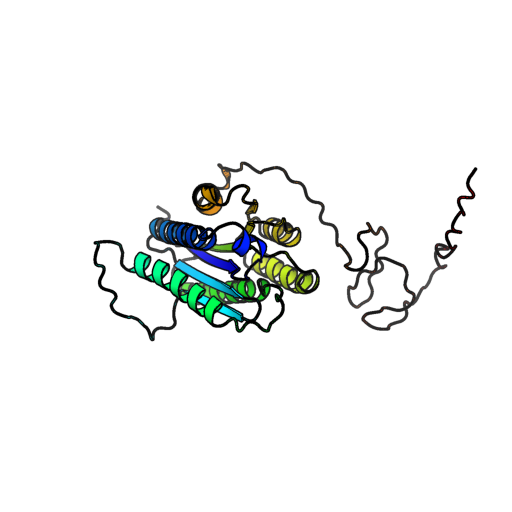NFMNVFFTAQKKNVIIDACVLEKDSGLLQQGCDITGGKYMKVPNHAGLLQYLLVILLSPIRCSRYLEQRVPFLFHHRPLVGMMRGIVWLHQACCCLCLFCAFSPICSTCQTAFKFTGPLPSLLKSKKKKQRLGI